Protein AF-0000000084552712 (afdb_homodimer)

Organism: NCBI:txid1418104

Foldseek 3Di:
DDKAKDWDDPVCLLVQLVQVLVVQQVVCVVVVHDPVPRDDSVNSSVVSVVLVVFFIKIFMDDVNHTFWIWRWGADPPLEIETEDTTGHPVCPPVCNLLVHLVNVVVVSVVVVRPYYDYDDQPVPVVVVVSVCVSPPVDDDDDDDDDDPPCVPDADDWDDDPNDIDGRD/DDKAKDWDDPVCLLVQLVQQLVVQVVVCVVVVHDPVPRDDSVNSSVVSVVLVVFFIKIFMDDVNHGFWIWRWGADPPLEIETEDTTGHPVCPPVCNVLVNLVNVVVVSVVSVRPYYDYDDQPVPVVVVVSVCVNPPVDDDDDDDDDDPPCVPDADDWDDDPNDIDGRD

InterPro domains:
  IPR000182 GNAT domain [PF00583] (36-136)
  IPR000182 GNAT domain [PS51186] (14-155)
  IPR016181 Acyl-CoA N-acyltransferase [SSF55729] (1-139)
  IPR052829 N-acetyltransferase domain-containing protein [PTHR43259] (33-154)

Structure (mmCIF, N/CA/C/O backbone):
data_AF-0000000084552712-model_v1
#
loop_
_entity.id
_entity.type
_entity.pd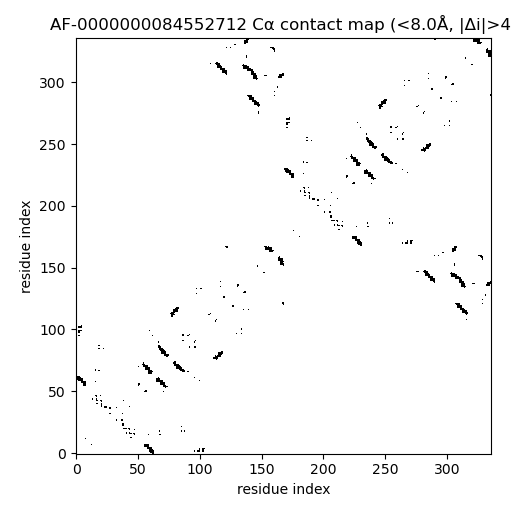bx_description
1 polymer 'Acetyltransferase domain protein'
#
loop_
_atom_site.group_PDB
_atom_site.id
_atom_site.type_symbol
_atom_site.label_atom_id
_atom_site.label_alt_id
_atom_site.label_comp_id
_atom_site.label_asym_id
_atom_site.label_entity_id
_atom_site.label_seq_id
_atom_site.pdbx_PDB_ins_code
_atom_site.Cartn_x
_atom_site.Cartn_y
_atom_site.Cartn_z
_atom_site.occupancy
_atom_site.B_iso_or_equiv
_atom_site.auth_seq_id
_atom_site.auth_comp_id
_atom_site.auth_asym_id
_atom_site.auth_atom_id
_atom_site.pdbx_PDB_model_num
ATOM 1 N N . MET A 1 1 ? 14.109 -31.422 -10.461 1 85.12 1 MET A N 1
ATOM 2 C CA . MET A 1 1 ? 13.086 -30.438 -10.797 1 85.12 1 MET A CA 1
ATOM 3 C C . MET A 1 1 ? 13.711 -29.094 -11.133 1 85.12 1 MET A C 1
ATOM 5 O O . MET A 1 1 ? 14.414 -28.5 -10.312 1 85.12 1 MET A O 1
ATOM 9 N N . ASN A 1 2 ? 13.586 -28.703 -12.523 1 93.19 2 ASN A N 1
ATOM 10 C CA . ASN A 1 2 ? 14.172 -27.453 -12.977 1 93.19 2 ASN A CA 1
ATOM 11 C C . ASN A 1 2 ? 13.125 -26.344 -13.055 1 93.19 2 ASN A C 1
ATOM 13 O O . ASN A 1 2 ? 12.125 -26.469 -13.773 1 93.19 2 ASN A O 1
ATOM 17 N N . ILE A 1 3 ? 13.281 -25.281 -12.242 1 96.81 3 ILE A N 1
ATOM 18 C CA . ILE A 1 3 ? 12.352 -24.156 -12.242 1 96.81 3 ILE A CA 1
ATOM 19 C C . ILE A 1 3 ? 13.039 -22.938 -12.852 1 96.81 3 ILE A C 1
ATOM 21 O O . ILE A 1 3 ? 14.133 -22.547 -12.422 1 96.81 3 ILE A O 1
ATOM 25 N N . THR A 1 4 ? 12.469 -22.359 -13.883 1 97.06 4 THR A N 1
ATOM 26 C CA . THR A 1 4 ? 12.977 -21.141 -14.508 1 97.06 4 THR A CA 1
ATOM 27 C C . THR A 1 4 ? 11.859 -20.125 -14.703 1 97.06 4 THR A C 1
ATOM 29 O O . THR A 1 4 ? 10.68 -20.469 -14.578 1 97.06 4 THR A O 1
ATOM 32 N N . ILE A 1 5 ? 12.234 -18.859 -14.922 1 97.69 5 ILE A N 1
ATOM 33 C CA . ILE A 1 5 ? 11.25 -17.828 -15.227 1 97.69 5 ILE A CA 1
ATOM 34 C C . ILE A 1 5 ? 11.672 -17.078 -16.484 1 97.69 5 ILE A C 1
ATOM 36 O O . ILE A 1 5 ? 12.867 -16.859 -16.719 1 97.69 5 ILE A O 1
ATOM 40 N N . LYS A 1 6 ? 10.719 -16.766 -17.312 1 97.25 6 LYS A N 1
ATOM 41 C CA . LYS A 1 6 ? 10.953 -15.977 -18.516 1 97.25 6 LYS A CA 1
ATOM 42 C C . LYS A 1 6 ? 9.852 -14.93 -18.719 1 97.25 6 LYS A C 1
ATOM 44 O O . LYS A 1 6 ? 8.688 -15.18 -18.406 1 97.25 6 LYS A O 1
ATOM 49 N N . GLN A 1 7 ? 10.289 -13.766 -19.25 1 97.94 7 GLN A N 1
ATOM 50 C CA . GLN A 1 7 ? 9.289 -12.75 -19.547 1 97.94 7 GLN A CA 1
ATOM 51 C C . GLN A 1 7 ? 8.258 -13.281 -20.547 1 97.94 7 GLN A C 1
ATOM 53 O O . GLN A 1 7 ? 8.594 -14.023 -21.469 1 97.94 7 GLN A O 1
ATOM 58 N N . LEU A 1 8 ? 7.027 -12.852 -20.297 1 98.12 8 LEU A N 1
ATOM 59 C CA . LEU A 1 8 ? 5.91 -13.297 -21.125 1 98.12 8 LEU A CA 1
ATOM 60 C C . LEU A 1 8 ? 6.215 -13.109 -22.609 1 98.12 8 LEU A C 1
ATOM 62 O O . LEU A 1 8 ? 6.66 -12.031 -23.016 1 98.12 8 LEU A O 1
ATOM 66 N N . GLN A 1 9 ? 6.02 -14.211 -23.359 1 95.19 9 GLN A N 1
ATOM 67 C CA . GLN A 1 9 ? 6.109 -14.188 -24.812 1 95.19 9 GLN A CA 1
ATOM 68 C C . GLN A 1 9 ? 4.727 -14.305 -25.453 1 95.19 9 GLN A C 1
ATOM 70 O O . GLN A 1 9 ? 3.789 -14.797 -24.812 1 95.19 9 GLN A O 1
ATOM 75 N N . LYS A 1 10 ? 4.668 -13.93 -26.703 1 95.44 10 LYS A N 1
ATOM 76 C CA . LYS A 1 10 ? 3.402 -13.875 -27.422 1 95.44 10 LYS A CA 1
ATOM 77 C C . LYS A 1 10 ? 2.725 -15.242 -27.438 1 95.44 10 LYS A C 1
ATOM 79 O O . LYS A 1 10 ? 1.502 -15.336 -27.328 1 95.44 10 LYS A O 1
ATOM 84 N N . GLU A 1 11 ? 3.514 -16.266 -27.531 1 96.31 11 GLU A N 1
ATOM 85 C CA . GLU A 1 11 ? 2.988 -17.625 -27.703 1 96.31 11 GLU A CA 1
ATOM 86 C C . GLU A 1 11 ? 2.266 -18.094 -26.438 1 96.31 11 GLU A C 1
ATOM 88 O O . GLU A 1 11 ? 1.431 -19 -26.5 1 96.31 11 GLU A O 1
ATOM 93 N N . LEU A 1 12 ? 2.582 -17.453 -25.344 1 97.62 12 LEU A N 1
ATOM 94 C CA . LEU A 1 12 ? 2.006 -17.891 -24.078 1 97.62 12 LEU A CA 1
ATOM 95 C C . LEU A 1 12 ? 0.917 -16.938 -23.609 1 97.62 12 LEU A C 1
ATOM 97 O O . LEU A 1 12 ? 0.359 -17.094 -22.516 1 97.62 12 LEU A O 1
ATOM 101 N N . PHE A 1 13 ? 0.574 -15.977 -24.422 1 98.12 13 PHE A N 1
ATOM 102 C CA . PHE A 1 13 ? -0.316 -14.891 -24.031 1 98.12 13 PHE A CA 1
ATOM 103 C C . PHE A 1 13 ? -1.666 -15.438 -23.578 1 98.12 13 PHE A C 1
ATOM 105 O O . PHE A 1 13 ? -2.127 -15.133 -22.484 1 98.12 13 PHE A O 1
ATOM 112 N N . ILE A 1 14 ? -2.244 -16.312 -24.359 1 97.81 14 ILE A N 1
ATOM 113 C CA . ILE A 1 14 ? -3.582 -16.828 -24.078 1 97.81 14 ILE A CA 1
ATOM 114 C C . ILE A 1 14 ? -3.539 -17.734 -22.859 1 97.81 14 ILE A C 1
ATOM 116 O O . ILE A 1 14 ? -4.41 -17.656 -21.984 1 97.81 14 ILE A O 1
ATOM 120 N N . ASP A 1 15 ? -2.527 -18.609 -22.781 1 97.56 15 ASP A N 1
ATOM 121 C CA . ASP A 1 15 ? -2.383 -19.5 -21.625 1 97.56 15 ASP A CA 1
ATOM 122 C C . ASP A 1 15 ? -2.23 -18.719 -20.328 1 97.56 15 ASP A C 1
ATOM 124 O O . ASP A 1 15 ? -2.795 -19.094 -19.297 1 97.56 15 ASP A O 1
ATOM 128 N N . THR A 1 16 ? -1.494 -17.656 -20.422 1 98.44 16 THR A N 1
ATOM 129 C CA . THR A 1 16 ? -1.296 -16.828 -19.234 1 98.44 16 THR A CA 1
ATOM 130 C C . THR A 1 16 ? -2.596 -16.125 -18.844 1 98.44 16 THR A C 1
ATOM 132 O O . THR A 1 16 ? -2.922 -16.016 -17.672 1 98.44 16 THR A O 1
ATOM 135 N N . ALA A 1 17 ? -3.348 -15.703 -19.859 1 98.5 17 ALA A N 1
ATOM 136 C CA . ALA A 1 17 ? -4.648 -15.094 -19.578 1 98.5 17 ALA A CA 1
ATOM 137 C C . ALA A 1 17 ? -5.574 -16.078 -18.859 1 98.5 17 ALA A C 1
ATOM 139 O O . ALA A 1 17 ? -6.305 -15.688 -17.953 1 98.5 17 ALA A O 1
ATOM 140 N N . LYS A 1 18 ? -5.488 -17.281 -19.266 1 98 18 LYS A N 1
ATOM 141 C CA . LYS A 1 18 ? -6.309 -18.297 -18.625 1 98 18 LYS A CA 1
ATOM 142 C C . LYS A 1 18 ? -5.906 -18.484 -17.156 1 98 18 LYS A C 1
ATOM 144 O O . LYS A 1 18 ? -6.762 -18.719 -16.297 1 98 18 LYS A O 1
ATOM 149 N N . MET A 1 19 ? -4.645 -18.422 -16.906 1 98.12 19 MET A N 1
ATOM 150 C CA . MET A 1 19 ? -4.168 -18.5 -15.523 1 98.12 19 MET A CA 1
ATOM 151 C C . MET A 1 19 ? -4.672 -17.312 -14.703 1 98.12 19 MET A C 1
ATOM 153 O O . MET A 1 19 ? -4.984 -17.469 -13.523 1 98.12 19 MET A O 1
ATOM 157 N N . ILE A 1 20 ? -4.746 -16.141 -15.312 1 98.12 20 ILE A N 1
ATOM 158 C CA . ILE A 1 20 ? -5.273 -14.961 -14.641 1 98.12 20 ILE A CA 1
ATOM 159 C C . ILE A 1 20 ? -6.746 -15.18 -14.289 1 98.12 20 ILE A C 1
ATOM 161 O O . ILE A 1 20 ? -7.188 -14.82 -13.195 1 98.12 20 ILE A O 1
ATOM 165 N N . THR A 1 21 ? -7.441 -15.812 -15.219 1 97.56 21 THR A N 1
ATOM 166 C CA . THR A 1 21 ? -8.836 -16.156 -14.945 1 97.56 21 THR A CA 1
ATOM 167 C C . THR A 1 21 ? -8.938 -17.031 -13.695 1 97.56 21 THR A C 1
ATOM 169 O O . THR A 1 21 ? -9.766 -16.766 -12.82 1 97.56 21 THR A O 1
ATOM 172 N N . GLU A 1 22 ? -8.102 -17.984 -13.602 1 96.19 22 GLU A N 1
ATOM 173 C CA . GLU A 1 22 ? -8.094 -18.875 -12.445 1 96.19 22 GLU A CA 1
ATOM 174 C C . GLU A 1 22 ? -7.758 -18.125 -11.164 1 96.19 22 GLU A C 1
ATOM 176 O O . GLU A 1 22 ? -8.383 -18.328 -10.125 1 96.19 22 GLU A O 1
ATOM 181 N N . LEU A 1 23 ? -6.844 -17.25 -11.266 1 95.25 23 LEU A N 1
ATOM 182 C CA . LEU A 1 23 ? -6.426 -16.438 -10.125 1 95.25 23 LEU A CA 1
ATOM 183 C C . LEU A 1 23 ? -7.57 -15.562 -9.633 1 95.25 23 LEU A C 1
ATOM 185 O O . LEU A 1 23 ? -7.898 -15.57 -8.445 1 95.25 23 LEU A O 1
ATOM 189 N N . MET A 1 24 ? -8.148 -14.867 -10.57 1 94.44 24 MET A N 1
ATOM 190 C CA . MET A 1 24 ? -9.227 -13.938 -10.234 1 94.44 24 MET A CA 1
ATOM 191 C C . MET A 1 24 ? -10.414 -14.672 -9.633 1 94.44 24 MET A C 1
ATOM 193 O O . MET A 1 24 ? -10.984 -14.234 -8.633 1 94.44 24 MET A O 1
ATOM 197 N N . ASN A 1 25 ? -10.703 -15.758 -10.172 1 92.88 25 ASN A N 1
ATOM 198 C CA . ASN A 1 25 ? -11.867 -16.5 -9.711 1 92.88 25 ASN A CA 1
ATOM 199 C C . ASN A 1 25 ? -11.586 -17.203 -8.375 1 92.88 25 ASN A C 1
ATOM 201 O O . ASN A 1 25 ? -12.5 -17.422 -7.582 1 92.88 25 ASN A O 1
ATOM 205 N N . TYR A 1 26 ? -10.336 -17.547 -8.188 1 88.75 26 TYR A N 1
ATOM 206 C CA . TYR A 1 26 ? -9.961 -18.047 -6.867 1 88.75 26 TYR A CA 1
ATOM 207 C C . TYR A 1 26 ? -10.25 -17 -5.797 1 88.75 26 TYR A C 1
ATOM 209 O O . TYR A 1 26 ? -10.844 -17.312 -4.762 1 88.75 26 TYR A O 1
ATOM 217 N N . HIS A 1 27 ? -9.898 -15.758 -6.031 1 86.56 27 HIS A N 1
ATOM 218 C CA . HIS A 1 27 ? -10.133 -14.656 -5.098 1 86.56 27 HIS A CA 1
ATOM 219 C C . HIS A 1 27 ? -11.625 -14.406 -4.91 1 86.56 27 HIS A C 1
ATOM 221 O O . HIS A 1 27 ? -12.086 -14.148 -3.795 1 86.56 27 HIS A O 1
ATOM 227 N N . ARG A 1 28 ? -12.352 -14.469 -5.977 1 87.19 28 ARG A N 1
ATOM 228 C CA . ARG A 1 28 ? -13.789 -14.266 -5.922 1 87.19 28 ARG A CA 1
ATOM 229 C C . ARG A 1 28 ? -14.469 -15.352 -5.09 1 87.19 28 ARG A C 1
ATOM 231 O O . ARG A 1 28 ? -15.398 -15.062 -4.332 1 87.19 28 ARG A O 1
ATOM 238 N N . LYS A 1 29 ? -13.984 -16.547 -5.312 1 84.56 29 LYS A N 1
ATOM 239 C CA . LYS A 1 29 ? -14.516 -17.672 -4.543 1 84.56 29 LYS A CA 1
ATOM 240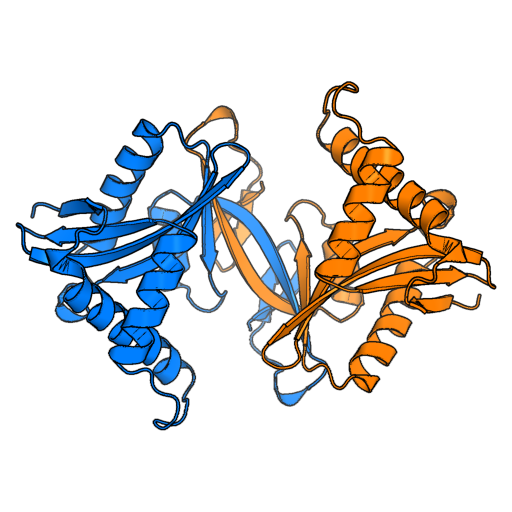 C C . LYS A 1 29 ? -14.258 -17.484 -3.053 1 84.56 29 LYS A C 1
ATOM 242 O O . LYS A 1 29 ? -15.148 -17.703 -2.229 1 84.56 29 LYS A O 1
ATOM 247 N N . LEU A 1 30 ? -13.109 -17.047 -2.699 1 80.69 30 LEU A N 1
ATOM 248 C CA . LEU A 1 30 ? -12.742 -16.812 -1.306 1 80.69 30 LEU A CA 1
ATOM 249 C C . LEU A 1 30 ? -13.648 -15.742 -0.681 1 80.69 30 LEU A C 1
ATOM 251 O O . LEU A 1 30 ? -13.93 -15.797 0.518 1 80.69 30 LEU A O 1
ATOM 255 N N . ASN A 1 31 ? -14.141 -14.805 -1.438 1 78.38 31 ASN A N 1
ATOM 256 C CA . ASN A 1 31 ? -14.977 -13.711 -0.946 1 78.38 31 ASN A CA 1
ATOM 257 C C . ASN A 1 31 ? -16.453 -14.023 -1.114 1 78.38 31 ASN A C 1
ATOM 259 O O . ASN A 1 31 ? -17.297 -13.141 -0.946 1 78.38 31 ASN A O 1
ATOM 263 N N . ASN A 1 32 ? -16.766 -15.242 -1.52 1 82.06 32 ASN A N 1
ATOM 264 C CA . ASN A 1 32 ? -18.125 -15.719 -1.746 1 82.06 32 ASN A CA 1
ATOM 265 C C . ASN A 1 32 ? -18.875 -14.828 -2.729 1 82.06 32 ASN A C 1
ATOM 267 O O . ASN A 1 32 ? -20.047 -14.531 -2.529 1 82.06 32 ASN A O 1
ATOM 271 N N . ALA A 1 33 ? -18.234 -14.383 -3.705 1 81.31 33 ALA A N 1
ATOM 272 C CA . ALA A 1 33 ? -18.875 -13.539 -4.715 1 81.31 33 ALA A CA 1
ATOM 273 C C . ALA A 1 33 ? -19.797 -14.359 -5.609 1 81.31 33 ALA A C 1
ATOM 275 O O . ALA A 1 33 ? -19.469 -15.5 -5.965 1 81.31 33 ALA A O 1
ATOM 276 N N . PRO A 1 34 ? -20.906 -13.727 -5.992 1 85.75 34 PRO A N 1
ATOM 277 C CA . PRO A 1 34 ? -21.797 -14.43 -6.934 1 85.75 34 PRO A CA 1
ATOM 278 C C . PRO A 1 34 ? -21.109 -14.734 -8.266 1 85.75 34 PRO A C 1
ATOM 280 O O . PRO A 1 34 ? -20.203 -14.008 -8.672 1 85.75 34 PRO A O 1
ATOM 283 N N . LYS A 1 35 ? -21.547 -15.836 -8.922 1 84.38 35 LYS A N 1
ATOM 284 C CA . LYS A 1 35 ? -20.906 -16.328 -10.148 1 84.38 35 LYS A CA 1
ATOM 285 C C . LYS A 1 35 ? -21 -15.297 -11.266 1 84.38 35 LYS A C 1
ATOM 287 O O . LYS A 1 35 ? -20.125 -15.258 -12.141 1 84.38 35 LYS A O 1
ATOM 292 N N . GLU A 1 36 ? -22.016 -14.508 -11.195 1 85.38 36 GLU A N 1
ATOM 293 C CA . GLU A 1 36 ? -22.203 -13.484 -12.219 1 85.38 36 GLU A CA 1
ATOM 294 C C . GLU A 1 36 ? -21.031 -12.5 -12.234 1 85.38 36 GLU A C 1
ATOM 296 O O . GLU A 1 36 ? -20.828 -11.805 -13.234 1 85.38 36 GLU A O 1
ATOM 301 N N . PHE A 1 37 ? -20.203 -12.547 -11.203 1 82.44 37 PHE A N 1
ATOM 302 C CA . PHE A 1 37 ? -19.094 -11.602 -11.109 1 82.44 37 PHE A CA 1
ATOM 303 C C . PHE A 1 37 ? -17.781 -12.297 -11.398 1 82.44 37 PHE A C 1
ATOM 305 O O . PHE A 1 37 ? -16.703 -11.68 -11.281 1 82.44 37 PHE A O 1
ATOM 312 N N . TRP A 1 38 ? -17.922 -13.516 -11.883 1 87.19 38 TRP A N 1
ATOM 313 C CA . TRP A 1 38 ? -16.688 -14.25 -12.156 1 87.19 38 TRP A CA 1
ATOM 314 C C . TRP A 1 38 ? -16.031 -13.766 -13.445 1 87.19 38 TRP A C 1
ATOM 316 O O . TRP A 1 38 ? -16.719 -13.328 -14.367 1 87.19 38 TRP A O 1
ATOM 326 N N . THR A 1 39 ? -14.797 -13.766 -13.414 1 91.12 39 THR A N 1
ATOM 327 C CA . THR A 1 39 ? -13.984 -13.305 -14.539 1 91.12 39 THR A CA 1
ATOM 328 C C . THR A 1 39 ? -13.898 -14.375 -15.625 1 91.12 39 THR A C 1
ATOM 330 O O . THR A 1 39 ? -13.75 -15.562 -15.32 1 91.12 39 THR A O 1
ATOM 333 N N . ASP A 1 40 ? -14.023 -13.922 -16.906 1 94.5 40 ASP A N 1
ATOM 334 C CA . ASP A 1 40 ? -13.82 -14.859 -18 1 94.5 40 ASP A CA 1
ATOM 335 C C . ASP A 1 40 ? -12.508 -14.578 -18.719 1 94.5 40 ASP A C 1
ATOM 337 O O . ASP A 1 40 ? -11.781 -13.648 -18.375 1 94.5 40 ASP A O 1
ATOM 341 N N . ASP A 1 41 ? -12.195 -15.453 -19.734 1 96.25 41 ASP A N 1
ATOM 342 C CA . ASP A 1 41 ? -10.898 -15.383 -20.406 1 96.25 41 ASP A CA 1
ATOM 343 C C . ASP A 1 41 ? -10.75 -14.07 -21.172 1 96.25 41 ASP A C 1
ATOM 345 O O . ASP A 1 41 ? -9.656 -13.523 -21.266 1 96.25 41 ASP A O 1
ATOM 349 N N . GLU A 1 42 ? -11.82 -13.578 -21.703 1 96.5 42 GLU A N 1
ATOM 350 C CA . GLU A 1 42 ? -11.766 -12.312 -22.438 1 96.5 42 GLU A CA 1
ATOM 351 C C . GLU A 1 42 ? -11.383 -11.156 -21.516 1 96.5 42 GLU A C 1
ATOM 353 O O . GLU A 1 42 ? -10.562 -10.312 -21.875 1 96.5 42 GLU A O 1
ATOM 358 N N . GLU A 1 43 ? -11.984 -11.148 -20.375 1 96.56 43 GLU A N 1
ATOM 359 C CA . GLU A 1 43 ? -11.641 -10.141 -19.375 1 96.56 43 GLU A CA 1
ATOM 360 C C . GLU A 1 43 ? -10.18 -10.281 -18.938 1 96.56 43 GLU A C 1
ATOM 362 O O . GLU A 1 43 ? -9.5 -9.273 -18.719 1 96.56 43 GLU A O 1
ATOM 367 N N . SER A 1 44 ? -9.781 -11.484 -18.859 1 97.94 44 SER A N 1
ATOM 368 C CA . SER A 1 44 ? -8.406 -11.742 -18.438 1 97.94 44 SER A CA 1
ATOM 369 C C . SER A 1 44 ? -7.406 -11.32 -19.5 1 97.94 44 SER A C 1
ATOM 371 O O . SER A 1 44 ? -6.297 -10.883 -19.188 1 97.94 44 SER A O 1
ATOM 373 N N . ILE A 1 45 ? -7.805 -11.422 -20.719 1 97.88 45 ILE A N 1
ATOM 374 C CA . ILE A 1 45 ? -6.969 -10.938 -21.812 1 97.88 45 ILE A CA 1
ATOM 375 C C . ILE A 1 45 ? -6.766 -9.43 -21.688 1 97.88 45 ILE A C 1
ATOM 377 O O . ILE A 1 45 ? -5.645 -8.93 -21.812 1 97.88 45 ILE A O 1
ATOM 381 N N . GLU A 1 46 ? -7.789 -8.758 -21.406 1 97.88 46 GLU A N 1
ATOM 382 C CA . GLU A 1 46 ? -7.695 -7.316 -21.203 1 97.88 46 GLU A CA 1
ATOM 383 C C . GLU A 1 46 ? -6.844 -6.98 -19.984 1 97.88 46 GLU A C 1
ATOM 385 O O . GLU A 1 46 ? -6.047 -6.043 -20.016 1 97.88 46 GLU A O 1
ATOM 390 N N . THR A 1 47 ? -7.074 -7.723 -18.969 1 97.44 47 THR A N 1
ATOM 391 C CA . THR A 1 47 ? -6.266 -7.547 -17.766 1 97.44 47 THR A CA 1
ATOM 392 C C . THR A 1 47 ? -4.785 -7.738 -18.078 1 97.44 47 THR A C 1
ATOM 394 O O . THR A 1 47 ? -3.949 -6.938 -17.656 1 97.44 47 THR A O 1
ATOM 397 N N . LEU A 1 48 ? -4.492 -8.742 -18.812 1 98.19 48 LEU A N 1
ATOM 398 C CA . LEU A 1 48 ? -3.109 -9.062 -19.156 1 98.19 48 LEU A CA 1
ATOM 399 C C . LEU A 1 48 ? -2.488 -7.938 -19.984 1 98.19 48 LEU A C 1
ATOM 401 O O . LEU A 1 48 ? -1.328 -7.578 -19.781 1 98.19 48 LEU A O 1
ATOM 405 N N . LYS A 1 49 ? -3.211 -7.348 -20.859 1 97.88 49 LYS A N 1
ATOM 406 C CA . LYS A 1 49 ? -2.744 -6.211 -21.641 1 97.88 49 LYS A CA 1
ATOM 407 C C . LYS A 1 49 ? -2.418 -5.02 -20.75 1 97.88 49 LYS A C 1
ATOM 409 O O . LYS A 1 49 ? -1.384 -4.371 -20.922 1 97.88 49 LYS A O 1
ATOM 414 N N . GLU A 1 50 ? -3.303 -4.797 -19.875 1 97.56 50 GLU A N 1
ATOM 415 C CA . GLU A 1 50 ? -3.08 -3.711 -18.922 1 97.56 50 GLU A CA 1
ATOM 416 C C . GLU A 1 50 ? -1.831 -3.961 -18.078 1 97.56 50 GLU A C 1
ATOM 418 O O . GLU A 1 50 ? -1.045 -3.041 -17.844 1 97.56 50 GLU A O 1
ATOM 423 N N . TRP A 1 51 ? -1.73 -5.16 -17.609 1 97.75 51 TRP A N 1
ATOM 424 C CA . TRP A 1 51 ? -0.567 -5.527 -16.812 1 97.75 51 TRP A CA 1
ATOM 425 C C . TRP A 1 51 ? 0.722 -5.34 -17.609 1 97.75 51 TRP A C 1
ATOM 427 O O . TRP A 1 51 ? 1.725 -4.867 -17.062 1 97.75 51 TRP A O 1
ATOM 437 N N . GLN A 1 52 ? 0.688 -5.645 -18.828 1 97 52 GLN A N 1
ATOM 438 C CA . GLN A 1 52 ? 1.858 -5.48 -19.688 1 97 52 GLN A CA 1
ATOM 439 C C . GLN A 1 52 ? 2.215 -4.004 -19.859 1 97 52 GLN A C 1
ATOM 441 O O . GLN A 1 52 ? 3.389 -3.654 -19.984 1 97 52 GLN A O 1
ATOM 446 N N . ALA A 1 53 ? 1.199 -3.223 -19.906 1 96.56 53 ALA A N 1
ATOM 447 C CA . ALA A 1 53 ? 1.394 -1.787 -20.094 1 96.56 53 ALA A CA 1
ATOM 448 C C . ALA A 1 53 ? 1.981 -1.142 -18.844 1 96.56 53 ALA A C 1
ATOM 450 O O . ALA A 1 53 ? 2.664 -0.118 -18.938 1 96.56 53 ALA A O 1
ATOM 451 N N . THR A 1 54 ? 1.759 -1.732 -17.703 1 96.56 54 THR A N 1
ATOM 452 C CA . THR A 1 54 ? 2.09 -1.054 -16.453 1 96.56 54 THR A CA 1
ATOM 453 C C . THR A 1 54 ? 3.189 -1.803 -15.703 1 96.56 54 THR A C 1
ATOM 455 O O . THR A 1 54 ? 3.738 -1.295 -14.719 1 96.56 54 THR A O 1
ATOM 458 N N . GLY A 1 55 ? 3.479 -2.975 -16.125 1 98 55 GLY A N 1
ATOM 459 C CA . GLY A 1 55 ? 4.48 -3.807 -15.477 1 98 55 GLY A CA 1
ATOM 460 C C . GLY A 1 55 ? 5.008 -4.91 -16.375 1 98 55 GLY A C 1
ATOM 461 O O . GLY A 1 55 ? 5.047 -4.758 -17.594 1 98 55 GLY A O 1
ATOM 462 N N . THR A 1 56 ? 5.551 -5.945 -15.75 1 98.25 56 THR A N 1
ATOM 463 C CA . THR A 1 56 ? 6.133 -7.062 -16.484 1 98.25 56 THR A CA 1
ATOM 464 C C . THR A 1 56 ? 5.625 -8.391 -15.93 1 98.25 56 THR A C 1
ATOM 466 O O . THR A 1 56 ? 5.551 -8.586 -14.719 1 98.25 56 THR A O 1
ATOM 469 N N . ILE A 1 57 ? 5.254 -9.289 -16.859 1 98.69 57 ILE A N 1
ATOM 470 C CA . ILE A 1 57 ? 4.824 -10.633 -16.5 1 98.69 57 ILE A CA 1
ATOM 471 C C . ILE A 1 57 ? 5.949 -11.625 -16.766 1 98.69 57 ILE A C 1
ATOM 473 O O . ILE A 1 57 ? 6.535 -11.633 -17.859 1 98.69 57 ILE A O 1
ATOM 477 N N . TYR A 1 58 ? 6.285 -12.391 -15.766 1 98.62 58 TYR A N 1
ATOM 478 C CA . TYR A 1 58 ? 7.227 -13.492 -15.922 1 98.62 58 TYR A CA 1
ATOM 479 C C . TYR A 1 58 ? 6.531 -14.836 -15.734 1 98.62 58 TYR A C 1
ATOM 481 O O . TYR A 1 58 ? 5.988 -15.117 -14.664 1 98.62 58 TYR A O 1
ATOM 489 N N . ASN A 1 59 ? 6.578 -15.648 -16.766 1 98.69 59 ASN A N 1
ATOM 490 C CA . ASN A 1 59 ? 6.027 -16.984 -16.625 1 98.69 59 ASN A CA 1
ATOM 491 C C . ASN A 1 59 ? 6.988 -17.922 -15.891 1 98.69 59 ASN A C 1
ATOM 493 O O . ASN A 1 59 ? 8.211 -17.797 -16.031 1 98.69 59 ASN A O 1
ATOM 497 N N . VAL A 1 60 ? 6.441 -18.781 -15.109 1 98.44 60 VAL A N 1
ATOM 498 C CA . VAL A 1 60 ? 7.195 -19.797 -14.367 1 98.44 60 VAL A CA 1
ATOM 499 C C . VAL A 1 60 ? 7.133 -21.125 -15.109 1 98.44 60 VAL A C 1
ATOM 501 O O . VAL A 1 60 ? 6.051 -21.609 -15.461 1 98.44 60 VAL A O 1
ATOM 504 N N . PHE A 1 61 ? 8.336 -21.734 -15.266 1 97.88 61 PHE A N 1
ATOM 505 C CA . PHE A 1 61 ? 8.43 -23 -15.977 1 97.88 61 PHE A CA 1
ATOM 506 C C . PHE A 1 61 ? 8.961 -24.094 -15.062 1 97.88 61 PHE A C 1
ATOM 508 O O . PHE A 1 61 ? 9.953 -23.891 -14.352 1 97.88 61 PHE A O 1
ATOM 515 N N . LYS A 1 62 ? 8.188 -25.172 -15.039 1 97.25 62 LYS A N 1
ATOM 516 C CA . LYS A 1 62 ? 8.703 -26.438 -14.5 1 97.25 62 LYS A CA 1
ATOM 517 C C . LYS A 1 62 ? 9.031 -27.422 -15.617 1 97.25 62 LYS A C 1
ATOM 519 O O . LYS A 1 62 ? 8.133 -27.922 -16.297 1 97.25 62 LYS A O 1
ATOM 524 N N . ASP A 1 63 ? 10.273 -27.812 -15.75 1 94.88 63 ASP A N 1
ATOM 525 C CA . ASP A 1 63 ? 10.703 -28.734 -16.797 1 94.88 63 ASP A CA 1
ATOM 526 C C . ASP A 1 63 ? 10.109 -28.344 -18.141 1 94.88 63 ASP A C 1
ATOM 528 O O . ASP A 1 63 ? 9.523 -29.188 -18.828 1 94.88 63 ASP A O 1
ATOM 532 N N . GLU A 1 64 ? 10.07 -27.094 -18.516 1 91.56 64 GLU A N 1
ATOM 533 C CA . GLU A 1 64 ? 9.695 -26.5 -19.797 1 91.56 64 GLU A CA 1
ATOM 534 C C . GLU A 1 64 ? 8.18 -26.312 -19.891 1 91.56 64 GLU A C 1
ATOM 536 O O . GLU A 1 64 ? 7.68 -25.812 -20.891 1 91.56 64 GLU A O 1
ATOM 541 N N . GLU A 1 65 ? 7.527 -26.766 -18.859 1 95.56 65 GLU A N 1
ATOM 542 C CA . GLU A 1 65 ? 6.086 -26.562 -18.797 1 95.56 65 GLU A CA 1
ATOM 543 C C . GLU A 1 65 ? 5.742 -25.281 -18.031 1 95.56 65 GLU A C 1
ATOM 545 O O . GLU A 1 65 ? 6.285 -25.031 -16.953 1 95.56 65 GLU A O 1
ATOM 550 N N . THR A 1 66 ? 4.855 -24.453 -18.656 1 97.5 66 THR A N 1
ATOM 551 C CA . THR A 1 66 ? 4.418 -23.25 -17.969 1 97.5 66 THR A CA 1
ATOM 552 C C . THR A 1 66 ? 3.445 -23.594 -16.844 1 97.5 66 THR A C 1
ATOM 554 O O . THR A 1 66 ? 2.404 -24.203 -17.078 1 97.5 66 THR A O 1
ATOM 557 N N . VAL A 1 67 ? 3.756 -23.172 -15.594 1 97.81 67 VAL A N 1
ATOM 558 C CA . VAL A 1 67 ? 2.947 -23.625 -14.477 1 97.81 67 VAL A CA 1
ATOM 559 C C . VAL A 1 67 ? 2.471 -22.438 -13.656 1 97.81 67 VAL A C 1
ATOM 561 O O . VAL A 1 67 ? 1.734 -22.594 -12.68 1 97.81 67 VAL A O 1
ATOM 564 N N . GLY A 1 68 ? 2.857 -21.219 -14.016 1 98.38 68 GLY A N 1
ATOM 565 C CA . GLY A 1 68 ? 2.475 -20.047 -13.242 1 98.38 68 GLY A CA 1
ATOM 566 C C . GLY A 1 68 ? 3.039 -18.766 -13.805 1 98.38 68 GLY A C 1
ATOM 567 O O . GLY A 1 68 ? 3.516 -18.734 -14.938 1 98.38 68 GLY A O 1
ATOM 568 N N . PHE A 1 69 ? 2.908 -17.672 -13 1 98.69 69 PHE A N 1
ATOM 569 C CA . PHE A 1 69 ? 3.457 -16.391 -13.43 1 98.69 69 PHE A CA 1
ATOM 570 C C . PHE A 1 69 ? 3.689 -15.477 -12.242 1 98.69 69 PHE A C 1
ATOM 572 O O . PHE A 1 69 ? 3.164 -15.719 -11.156 1 98.69 69 PHE A O 1
ATOM 579 N N . PHE A 1 70 ? 4.57 -14.523 -12.453 1 98.56 70 PHE A N 1
ATOM 580 C CA . PHE A 1 70 ? 4.703 -13.328 -11.625 1 98.56 70 PHE A CA 1
ATOM 581 C C . PHE A 1 70 ? 4.207 -12.102 -12.375 1 98.56 70 PHE A C 1
ATOM 583 O O . PHE A 1 70 ? 4.43 -11.961 -13.578 1 98.56 70 PHE A O 1
ATOM 590 N N . TYR A 1 71 ? 3.514 -11.258 -11.734 1 98.75 71 TYR A N 1
ATOM 591 C CA . TYR A 1 71 ? 3.305 -9.898 -12.211 1 98.75 71 TYR A CA 1
ATOM 592 C C . TYR A 1 71 ? 4.07 -8.898 -11.352 1 98.75 71 TYR A C 1
ATOM 594 O O . TYR A 1 71 ? 3.842 -8.805 -10.141 1 98.75 71 TYR A O 1
ATOM 602 N N . ILE A 1 72 ? 5.004 -8.148 -11.977 1 98.62 72 ILE A N 1
ATOM 603 C CA . ILE A 1 72 ? 5.922 -7.262 -11.273 1 98.62 72 ILE A CA 1
ATOM 604 C C . ILE A 1 72 ? 5.809 -5.848 -11.836 1 98.62 72 ILE A C 1
ATOM 606 O O . ILE A 1 72 ? 5.75 -5.664 -13.055 1 98.62 72 ILE A O 1
ATOM 610 N N . ARG A 1 73 ? 5.742 -4.941 -10.961 1 98.19 73 ARG A N 1
ATOM 611 C CA . ARG A 1 73 ? 5.863 -3.539 -11.352 1 98.19 73 ARG A CA 1
ATOM 612 C C . ARG A 1 73 ? 7.191 -2.953 -10.883 1 98.19 73 ARG A C 1
ATOM 614 O O . ARG A 1 73 ? 7.645 -3.236 -9.773 1 98.19 73 ARG A O 1
ATOM 621 N N . PHE A 1 74 ? 7.715 -2.133 -11.742 1 96.38 74 PHE A N 1
ATOM 622 C CA . PHE A 1 74 ? 8.969 -1.471 -11.406 1 96.38 74 PHE A CA 1
ATOM 623 C C . PHE A 1 74 ? 8.75 0.016 -11.156 1 96.38 74 PHE A C 1
ATOM 625 O O . PHE A 1 74 ? 7.91 0.643 -11.812 1 96.38 74 PHE A O 1
ATOM 632 N N . GLY A 1 75 ? 9.359 0.48 -10.141 1 90.12 75 GLY A N 1
ATOM 633 C CA . GLY A 1 75 ? 9.195 1.887 -9.82 1 90.12 75 GLY A CA 1
ATOM 634 C C . GLY A 1 75 ? 10.516 2.615 -9.625 1 90.12 75 GLY A C 1
ATOM 635 O O . GLY A 1 75 ? 11.562 2.133 -10.062 1 90.12 75 GLY A O 1
ATOM 636 N N . GLY A 1 76 ? 10.305 3.875 -9.117 1 81.88 76 GLY A N 1
ATOM 637 C CA . GLY A 1 76 ? 11.477 4.699 -8.875 1 81.88 76 GLY A CA 1
ATOM 638 C C . GLY A 1 76 ? 12.445 4.086 -7.883 1 81.88 76 GLY A C 1
ATOM 639 O O . GLY A 1 76 ? 12.109 3.115 -7.199 1 81.88 76 GLY A O 1
ATOM 640 N N . GLN A 1 77 ? 13.812 4.5 -7.867 1 82.38 77 GLN A N 1
ATOM 641 C CA . GLN A 1 77 ? 14.875 4.086 -6.953 1 82.38 77 GLN A CA 1
ATOM 642 C C . GLN A 1 77 ? 15.195 2.605 -7.121 1 82.38 77 GLN A C 1
ATOM 644 O O . GLN A 1 77 ? 15.5 1.918 -6.141 1 82.38 77 GLN A O 1
ATOM 649 N N . ASN A 1 78 ? 14.922 2.062 -8.383 1 93.06 78 ASN A N 1
ATOM 650 C CA . ASN A 1 78 ? 15.211 0.667 -8.703 1 93.06 78 ASN A CA 1
ATOM 651 C C . ASN A 1 78 ? 14.5 -0.284 -7.742 1 93.06 78 ASN A C 1
ATOM 653 O O . ASN A 1 78 ? 15.109 -1.212 -7.215 1 93.06 78 ASN A O 1
ATOM 657 N N . ALA A 1 79 ? 13.336 0.025 -7.504 1 96.81 79 ALA A N 1
ATOM 658 C CA . ALA A 1 79 ? 12.5 -0.827 -6.664 1 96.81 79 ALA A CA 1
ATOM 659 C C . ALA A 1 79 ? 11.531 -1.647 -7.512 1 96.81 79 ALA A C 1
ATOM 661 O O . ALA A 1 79 ? 11.219 -1.274 -8.641 1 96.81 79 ALA A O 1
ATOM 662 N N . ALA A 1 80 ? 11.141 -2.754 -6.973 1 98.19 80 ALA A N 1
ATOM 663 C CA . ALA A 1 80 ? 10.172 -3.621 -7.633 1 98.19 80 ALA A CA 1
ATOM 664 C C . ALA A 1 80 ? 9.039 -4.004 -6.676 1 98.19 80 ALA A C 1
ATOM 666 O O . ALA A 1 80 ? 9.266 -4.16 -5.473 1 98.19 80 ALA A O 1
ATOM 667 N N . TRP A 1 81 ? 7.875 -4.121 -7.203 1 98.44 81 TRP A N 1
ATOM 668 C CA . TRP A 1 81 ? 6.711 -4.57 -6.449 1 98.44 81 TRP A CA 1
ATOM 669 C C . TRP A 1 81 ? 6.164 -5.879 -7.016 1 98.44 81 TRP A C 1
ATOM 671 O O . TRP A 1 81 ? 5.77 -5.938 -8.18 1 98.44 81 TRP A O 1
ATOM 681 N N . LEU A 1 82 ? 6.215 -6.883 -6.203 1 98.5 82 LEU A N 1
ATOM 682 C CA . LEU A 1 82 ? 5.551 -8.133 -6.551 1 98.5 82 LEU A CA 1
ATOM 683 C C . LEU A 1 82 ? 4.047 -8.031 -6.328 1 98.5 82 LEU A C 1
ATOM 685 O O . LEU A 1 82 ? 3.578 -8.078 -5.191 1 98.5 82 LEU A O 1
ATOM 689 N N . GLU A 1 83 ? 3.32 -7.988 -7.418 1 97.56 83 GLU A N 1
ATOM 690 C CA . GLU A 1 83 ? 1.88 -7.758 -7.336 1 97.56 83 GLU A CA 1
ATOM 691 C C . GLU A 1 83 ? 1.116 -9.078 -7.23 1 97.56 83 GLU A C 1
ATOM 693 O O . GLU A 1 83 ? 0.155 -9.18 -6.469 1 97.56 83 GLU A O 1
ATOM 698 N N . ASP A 1 84 ? 1.525 -10 -8.023 1 96.44 84 ASP A N 1
ATOM 699 C CA . ASP A 1 84 ? 0.843 -11.289 -8.008 1 96.44 84 ASP A CA 1
ATOM 700 C C . ASP A 1 84 ? 1.824 -12.438 -8.25 1 96.44 84 ASP A C 1
ATOM 702 O O . ASP A 1 84 ? 2.781 -12.289 -9.008 1 96.44 84 ASP A O 1
ATOM 706 N N . LEU A 1 85 ? 1.613 -13.453 -7.551 1 96.44 85 LEU A N 1
ATOM 707 C CA . LEU A 1 85 ? 2.213 -14.766 -7.785 1 96.44 85 LEU A CA 1
ATOM 708 C C . LEU A 1 85 ? 1.14 -15.836 -7.934 1 96.44 85 LEU A C 1
ATOM 710 O O . LEU A 1 85 ? 0.251 -15.953 -7.09 1 96.44 85 LEU A O 1
ATOM 714 N N . TYR A 1 86 ? 1.228 -16.438 -9.078 1 97.12 86 TYR A N 1
ATOM 715 C CA . TYR A 1 86 ? 0.265 -17.516 -9.32 1 97.12 86 TYR A CA 1
ATOM 716 C C . TYR A 1 86 ? 0.971 -18.797 -9.719 1 97.12 86 TYR A C 1
ATOM 718 O O . TYR A 1 86 ? 1.861 -18.781 -10.578 1 97.12 86 TYR A O 1
ATOM 726 N N . ILE A 1 87 ? 0.668 -19.875 -9.055 1 96.44 87 ILE A N 1
ATOM 727 C CA . ILE A 1 87 ? 1.032 -21.234 -9.43 1 96.44 87 ILE A CA 1
ATOM 728 C C . ILE A 1 87 ? -0.228 -22.078 -9.578 1 96.44 87 ILE A C 1
ATOM 730 O O . ILE A 1 87 ? -1.104 -22.062 -8.711 1 96.44 87 ILE A O 1
ATOM 734 N N . SER A 1 88 ? -0.298 -22.797 -10.672 1 96.56 88 SER A N 1
ATOM 735 C CA . SER A 1 88 ? -1.453 -23.656 -10.898 1 96.56 88 SER A CA 1
ATOM 736 C C . SER A 1 88 ? -1.675 -24.609 -9.727 1 96.56 88 SER A C 1
ATOM 738 O O . SER A 1 88 ? -0.715 -25.125 -9.148 1 96.56 88 SER A O 1
ATOM 740 N N . GLU A 1 89 ? -2.922 -24.859 -9.477 1 93.81 89 GLU A N 1
ATOM 741 C CA . GLU A 1 89 ? -3.316 -25.625 -8.305 1 93.81 89 GLU A CA 1
ATOM 742 C C . GLU A 1 89 ? -2.641 -27 -8.289 1 93.81 89 GLU A C 1
ATOM 744 O O . GLU A 1 89 ? -2.148 -27.438 -7.246 1 93.81 89 GLU A O 1
ATOM 749 N N . GLU A 1 90 ? -2.574 -27.641 -9.398 1 94 90 GLU A N 1
ATOM 750 C CA . GLU A 1 90 ? -2.045 -29 -9.492 1 94 90 GLU A CA 1
ATOM 751 C C . GLU A 1 90 ? -0.548 -29.031 -9.195 1 94 90 GLU A C 1
ATOM 753 O O . GLU A 1 90 ? 0.021 -30.094 -8.961 1 94 90 GLU A O 1
ATOM 758 N N . PHE A 1 91 ? 0.106 -27.875 -9.172 1 94.81 91 PHE A N 1
ATOM 759 C CA . PHE A 1 91 ? 1.551 -27.828 -8.984 1 94.81 91 PHE A CA 1
ATOM 760 C C . PHE A 1 91 ? 1.898 -27.219 -7.633 1 94.81 91 PHE A C 1
ATOM 762 O O . PHE A 1 91 ? 3.072 -26.984 -7.332 1 94.81 91 PHE A O 1
ATOM 769 N N . ARG A 1 92 ? 0.926 -26.906 -6.777 1 91.75 92 ARG A N 1
ATOM 770 C CA . ARG A 1 92 ? 1.158 -26.281 -5.473 1 91.75 92 ARG A CA 1
ATOM 771 C C . ARG A 1 92 ? 1.606 -27.328 -4.449 1 91.75 92 ARG A C 1
ATOM 773 O O . ARG A 1 92 ? 1.431 -28.531 -4.664 1 91.75 92 ARG A O 1
ATOM 780 N N . GLY A 1 93 ? 2.322 -26.844 -3.479 1 90.19 93 GLY A N 1
ATOM 781 C CA . GLY A 1 93 ? 2.773 -27.734 -2.424 1 90.19 93 GLY A CA 1
ATOM 782 C C . GLY A 1 93 ? 4.004 -28.531 -2.807 1 90.19 93 GLY A C 1
ATOM 783 O O . GLY A 1 93 ? 4.367 -29.5 -2.119 1 90.19 93 GLY A O 1
ATOM 784 N N . GLN A 1 94 ? 4.641 -28.156 -3.877 1 92.12 94 GLN A N 1
ATOM 785 C CA . GLN A 1 94 ? 5.789 -28.906 -4.387 1 92.12 94 GLN A CA 1
ATOM 786 C C . GLN A 1 94 ? 7.066 -28.078 -4.301 1 92.12 94 GLN A C 1
ATOM 788 O O . GLN A 1 94 ? 8.102 -28.453 -4.848 1 92.12 94 GLN A O 1
ATOM 793 N N . GLY A 1 95 ? 6.984 -26.938 -3.682 1 92.75 95 GLY A N 1
ATOM 794 C CA . GLY A 1 95 ? 8.156 -26.094 -3.523 1 92.75 95 GLY A CA 1
ATOM 795 C C . GLY A 1 95 ? 8.43 -25.203 -4.73 1 92.75 95 GLY A C 1
ATOM 796 O O . GLY A 1 95 ? 9.445 -24.516 -4.781 1 92.75 95 GLY A O 1
ATOM 797 N N . ILE A 1 96 ? 7.543 -25.219 -5.637 1 94.25 96 ILE A N 1
ATOM 798 C CA . ILE A 1 96 ? 7.734 -24.484 -6.887 1 94.25 96 ILE A CA 1
ATOM 799 C C . ILE A 1 96 ? 7.738 -22.984 -6.617 1 94.25 96 ILE A C 1
ATOM 801 O O . ILE A 1 96 ? 8.539 -22.25 -7.191 1 94.25 96 ILE A O 1
ATOM 805 N N . GLY A 1 97 ? 6.871 -22.578 -5.727 1 94.31 97 GLY A N 1
ATOM 806 C CA . GLY A 1 97 ? 6.824 -21.156 -5.387 1 94.31 97 GLY A CA 1
ATOM 807 C C . GLY A 1 97 ? 8.148 -20.625 -4.875 1 94.31 97 GLY A C 1
ATOM 808 O O . GLY A 1 97 ? 8.617 -19.578 -5.336 1 94.31 97 GLY A O 1
ATOM 809 N N . LYS A 1 98 ? 8.758 -21.344 -4.031 1 95.56 98 LYS A N 1
ATOM 810 C CA . LYS A 1 98 ? 10.031 -20.938 -3.445 1 95.56 98 LYS A CA 1
ATOM 811 C C . LYS A 1 98 ? 11.141 -20.922 -4.496 1 95.56 98 LYS A C 1
ATOM 813 O O . LYS A 1 98 ? 11.953 -20 -4.539 1 95.56 98 LYS A O 1
ATOM 818 N N . LYS A 1 99 ? 11.148 -21.938 -5.273 1 96.56 99 LYS A N 1
ATOM 819 C CA . LYS A 1 99 ? 12.164 -22.016 -6.316 1 96.56 99 LYS A CA 1
ATOM 820 C C . LYS A 1 99 ? 11.977 -20.922 -7.359 1 96.56 99 LYS A C 1
ATOM 822 O O . LYS A 1 99 ? 12.953 -20.375 -7.867 1 96.56 99 LYS A O 1
ATOM 827 N N . ALA A 1 100 ? 10.727 -20.656 -7.668 1 97.44 100 ALA A N 1
ATOM 828 C CA . ALA A 1 100 ? 10.43 -19.562 -8.586 1 97.44 100 ALA A CA 1
ATOM 829 C C . ALA A 1 100 ? 10.898 -18.234 -8.016 1 97.44 100 ALA A C 1
ATOM 831 O O . ALA A 1 100 ? 11.445 -17.391 -8.742 1 97.44 100 ALA A O 1
ATOM 832 N N . MET A 1 101 ? 10.719 -18.062 -6.746 1 97.81 101 MET A N 1
ATOM 833 C CA . MET A 1 101 ? 11.148 -16.844 -6.07 1 97.81 101 MET A CA 1
ATOM 834 C C . MET A 1 101 ? 12.664 -16.688 -6.141 1 97.81 101 MET A C 1
ATOM 836 O O . MET A 1 101 ? 13.172 -15.578 -6.344 1 97.81 101 MET A O 1
ATOM 840 N N . THR A 1 102 ? 13.328 -17.766 -6.004 1 97.44 102 THR A N 1
ATOM 841 C CA . THR A 1 102 ? 14.781 -17.734 -6.113 1 97.44 102 THR A CA 1
ATOM 842 C C . THR A 1 102 ? 15.211 -17.281 -7.508 1 97.44 102 THR A C 1
ATOM 844 O O . THR A 1 102 ? 16.109 -16.453 -7.645 1 97.44 102 THR A O 1
ATOM 847 N N . ALA A 1 103 ? 14.562 -17.859 -8.453 1 97.56 103 ALA A N 1
ATOM 848 C CA . ALA A 1 103 ? 14.852 -17.438 -9.828 1 97.56 103 ALA A CA 1
ATOM 849 C C . ALA A 1 103 ? 14.562 -15.953 -10.023 1 97.56 103 ALA A C 1
ATOM 851 O O . ALA A 1 103 ? 15.32 -15.25 -10.703 1 97.56 103 ALA A O 1
ATOM 852 N N . LEU A 1 104 ? 13.5 -15.492 -9.445 1 97.94 104 LEU A N 1
ATOM 853 C CA . LEU A 1 104 ? 13.141 -14.078 -9.516 1 97.94 104 LEU A CA 1
ATOM 854 C C . LEU A 1 104 ? 14.203 -13.219 -8.844 1 97.94 104 LEU A C 1
ATOM 856 O O . LEU A 1 104 ? 14.586 -12.164 -9.367 1 97.94 104 LEU A O 1
ATOM 860 N N . ASP A 1 105 ? 14.688 -13.656 -7.715 1 98.06 105 ASP A N 1
ATOM 861 C CA . ASP A 1 105 ? 15.734 -12.945 -6.996 1 98.06 105 ASP A CA 1
ATOM 862 C C . ASP A 1 105 ? 16.969 -12.75 -7.879 1 98.06 105 ASP A C 1
ATOM 864 O O . ASP A 1 105 ? 17.531 -11.656 -7.922 1 98.06 105 ASP A O 1
ATOM 868 N N . ASN A 1 106 ? 17.344 -13.805 -8.523 1 97.81 106 ASN A N 1
ATOM 869 C CA . ASN A 1 106 ? 18.484 -13.719 -9.414 1 97.81 106 ASN A CA 1
ATOM 870 C C . ASN A 1 106 ? 18.266 -12.672 -10.508 1 97.81 106 ASN A C 1
ATOM 872 O O . ASN A 1 106 ? 19.172 -11.891 -10.805 1 97.81 106 ASN A O 1
ATOM 876 N N . LEU A 1 107 ? 17.109 -12.68 -11.031 1 97.19 107 LEU A N 1
ATOM 877 C CA . LEU A 1 107 ? 16.766 -11.711 -12.062 1 97.19 107 LEU A CA 1
ATOM 878 C C . LEU A 1 107 ? 16.812 -10.289 -11.516 1 97.19 107 LEU A C 1
ATOM 880 O O . LEU A 1 107 ? 17.297 -9.375 -12.188 1 97.19 107 LEU A O 1
ATOM 884 N N . MET A 1 108 ? 16.266 -10.055 -10.336 1 97.44 108 MET A N 1
ATOM 885 C CA . MET A 1 108 ? 16.25 -8.734 -9.711 1 97.44 108 MET A CA 1
ATOM 886 C C . MET A 1 108 ? 17.672 -8.242 -9.461 1 97.44 108 MET A C 1
ATOM 888 O O . MET A 1 108 ? 17.953 -7.059 -9.664 1 97.44 108 MET A O 1
ATOM 892 N N . GLU A 1 109 ? 18.484 -9.117 -9.023 1 97.06 109 GLU A N 1
ATOM 893 C CA . GLU A 1 109 ? 19.891 -8.766 -8.797 1 97.06 109 GLU A CA 1
ATOM 894 C C . GLU A 1 109 ? 20.578 -8.367 -10.102 1 97.06 109 GLU A C 1
ATOM 896 O O . GLU A 1 109 ? 21.312 -7.387 -10.148 1 97.06 109 GLU A O 1
ATOM 901 N N . GLU A 1 110 ? 20.328 -9.117 -11.125 1 96.56 110 GLU A N 1
ATOM 902 C CA . GLU A 1 110 ? 20.875 -8.82 -12.438 1 96.56 110 GLU A CA 1
ATOM 903 C C . GLU A 1 110 ? 20.422 -7.445 -12.93 1 96.56 110 GLU A C 1
ATOM 905 O O . GLU A 1 110 ? 21.203 -6.719 -13.555 1 96.56 110 GLU A O 1
ATOM 910 N N . LYS A 1 111 ? 19.203 -7.07 -12.586 1 95.88 111 LYS A N 1
ATOM 911 C CA . LYS A 1 111 ? 18.625 -5.797 -13 1 95.88 111 LYS A CA 1
ATOM 912 C C . LYS A 1 111 ? 19.031 -4.672 -12.055 1 95.88 111 LYS A C 1
ATOM 914 O O . LYS A 1 111 ? 18.609 -3.527 -12.219 1 95.88 111 LYS A O 1
ATOM 919 N N . LYS A 1 112 ? 19.766 -5.051 -11.031 1 96.56 112 LYS A N 1
ATOM 920 C CA . LYS A 1 112 ? 20.266 -4.094 -10.055 1 96.56 112 LYS A CA 1
ATOM 921 C C . LYS A 1 112 ? 19.125 -3.461 -9.266 1 96.56 112 LYS A C 1
ATOM 923 O O . LYS A 1 112 ? 19.156 -2.266 -8.961 1 96.56 112 LYS A O 1
ATOM 928 N N . ILE A 1 113 ? 18.125 -4.242 -9.094 1 97.5 113 ILE A N 1
ATOM 929 C CA . ILE A 1 113 ? 17.047 -3.818 -8.211 1 97.5 113 ILE A CA 1
ATOM 930 C C . ILE A 1 113 ? 17.562 -3.723 -6.777 1 97.5 113 ILE A C 1
ATOM 932 O O . ILE A 1 113 ? 18.312 -4.594 -6.32 1 97.5 113 ILE A O 1
ATOM 936 N N . THR A 1 114 ? 17.094 -2.633 -6.027 1 97.19 114 THR A N 1
ATOM 937 C CA . THR A 1 114 ? 17.578 -2.402 -4.668 1 97.19 114 THR A CA 1
ATOM 938 C C . THR A 1 114 ? 16.719 -3.152 -3.658 1 97.19 114 THR A C 1
ATOM 940 O O . THR A 1 114 ? 17.234 -3.682 -2.67 1 97.19 114 THR A O 1
ATOM 943 N N . ALA A 1 115 ? 15.422 -3.154 -3.945 1 97.81 115 ALA A N 1
ATOM 944 C CA . ALA A 1 115 ? 14.484 -3.789 -3.023 1 97.81 115 ALA A CA 1
ATOM 945 C C . ALA A 1 115 ? 13.211 -4.215 -3.746 1 97.81 115 ALA A C 1
ATOM 947 O O . ALA A 1 115 ? 12.859 -3.645 -4.781 1 97.81 115 ALA A O 1
ATOM 948 N N . MET A 1 116 ? 12.633 -5.23 -3.193 1 98.44 116 MET A N 1
ATOM 949 C CA . MET A 1 116 ? 11.336 -5.695 -3.662 1 98.44 116 MET A CA 1
ATOM 950 C C . MET A 1 116 ? 10.305 -5.676 -2.533 1 98.44 116 MET A C 1
ATOM 952 O O . MET A 1 116 ? 10.633 -5.992 -1.388 1 98.44 116 MET A O 1
ATOM 956 N N . PHE A 1 117 ? 9.094 -5.309 -2.914 1 98.5 117 PHE A N 1
ATOM 957 C CA . PHE A 1 117 ? 8.016 -5.191 -1.946 1 98.5 117 PHE A CA 1
ATOM 958 C C . PHE A 1 117 ? 6.867 -6.129 -2.299 1 98.5 117 PHE A C 1
ATOM 960 O O . PHE A 1 117 ? 6.637 -6.426 -3.475 1 98.5 117 PHE A O 1
ATOM 967 N N . VAL A 1 118 ? 6.16 -6.598 -1.3 1 98.31 118 VAL A N 1
ATOM 968 C CA . VAL A 1 118 ? 4.926 -7.352 -1.492 1 98.31 118 VAL A CA 1
ATOM 969 C C . VAL A 1 118 ? 3.906 -6.953 -0.424 1 98.31 118 VAL A C 1
ATOM 971 O O . VAL A 1 118 ? 4.27 -6.723 0.732 1 98.31 118 VAL A O 1
ATOM 974 N N . SER A 1 119 ? 2.691 -6.863 -0.813 1 97.94 119 SER A N 1
ATOM 975 C CA . SER A 1 119 ? 1.591 -6.586 0.104 1 97.94 119 SER A CA 1
ATOM 976 C C . SER A 1 119 ? 0.769 -7.844 0.372 1 97.94 119 SER A C 1
ATOM 978 O O . SER A 1 119 ? 0.452 -8.594 -0.554 1 97.94 119 SER A O 1
ATOM 980 N N . VAL A 1 120 ? 0.413 -8.07 1.621 1 96 120 VAL A N 1
ATOM 981 C CA . VAL A 1 120 ? -0.306 -9.266 2.027 1 96 120 VAL A CA 1
ATOM 982 C C . VAL A 1 120 ? -1.425 -8.898 2.998 1 96 120 VAL A C 1
ATOM 984 O O . VAL A 1 120 ? -1.235 -8.062 3.885 1 96 120 VAL A O 1
ATOM 987 N N . ILE A 1 121 ? -2.531 -9.523 2.797 1 93.88 121 ILE A N 1
ATOM 988 C CA . ILE A 1 121 ? -3.602 -9.344 3.77 1 93.88 121 ILE A CA 1
ATOM 989 C C . ILE A 1 121 ? -3.266 -10.102 5.051 1 93.88 121 ILE A C 1
ATOM 991 O O . ILE A 1 121 ? -2.682 -11.188 5.004 1 93.88 121 ILE A O 1
ATOM 995 N N . PRO A 1 122 ? -3.619 -9.539 6.184 1 94.19 122 PRO A N 1
ATOM 996 C CA . PRO A 1 122 ? -3.168 -10.094 7.461 1 94.19 122 PRO A CA 1
ATOM 997 C C . PRO A 1 122 ? -3.689 -11.508 7.707 1 94.19 122 PRO A C 1
ATOM 999 O O . PRO A 1 122 ? -3.094 -12.258 8.477 1 94.19 122 PRO A O 1
ATOM 1002 N N . ARG A 1 123 ? -4.746 -11.945 7.125 1 90.19 123 ARG A N 1
ATOM 1003 C CA . ARG A 1 123 ? -5.332 -13.266 7.363 1 90.19 123 ARG A CA 1
ATOM 1004 C C . ARG A 1 123 ? -4.598 -14.344 6.574 1 90.19 123 ARG A C 1
ATOM 1006 O O . ARG A 1 123 ? -4.789 -15.539 6.82 1 90.19 123 ARG A O 1
ATOM 1013 N N . ASN A 1 124 ? -3.859 -13.953 5.617 1 90.31 124 ASN A N 1
ATOM 1014 C CA . ASN A 1 124 ? -3.148 -14.906 4.777 1 90.31 124 ASN A CA 1
ATOM 1015 C C . ASN A 1 124 ? -1.807 -15.305 5.387 1 90.31 124 ASN A C 1
ATOM 1017 O O . ASN A 1 124 ? -0.752 -15.016 4.816 1 90.31 124 ASN A O 1
ATOM 1021 N N . ILE A 1 125 ? -1.864 -16.062 6.422 1 92.75 125 ILE A N 1
ATOM 1022 C CA . ILE A 1 125 ? -0.702 -16.438 7.223 1 92.75 125 ILE A CA 1
ATOM 1023 C C . ILE A 1 125 ? 0.257 -17.281 6.383 1 92.75 125 ILE A C 1
ATOM 1025 O O . ILE A 1 125 ? 1.477 -17.141 6.5 1 92.75 125 ILE A O 1
ATOM 1029 N N . ALA A 1 126 ? -0.323 -18.094 5.559 1 89.69 126 ALA A N 1
ATOM 1030 C CA . ALA A 1 126 ? 0.49 -18.953 4.707 1 89.69 126 ALA A CA 1
ATOM 1031 C C . ALA A 1 126 ? 1.367 -18.141 3.77 1 89.69 126 ALA A C 1
ATOM 1033 O O . ALA A 1 126 ? 2.545 -18.453 3.576 1 89.69 126 ALA A O 1
ATOM 1034 N N . ALA A 1 127 ? 0.772 -17.109 3.203 1 92.38 127 ALA A N 1
ATOM 1035 C CA . ALA A 1 127 ? 1.535 -16.234 2.312 1 92.38 127 ALA A CA 1
ATOM 1036 C C . ALA A 1 127 ? 2.617 -15.477 3.078 1 92.38 127 ALA A C 1
ATOM 1038 O O . ALA A 1 127 ? 3.748 -15.352 2.605 1 92.38 127 ALA A O 1
ATOM 1039 N N . ILE A 1 128 ? 2.316 -14.977 4.234 1 95.44 128 ILE A N 1
ATOM 1040 C CA . ILE A 1 128 ? 3.271 -14.25 5.062 1 95.44 128 ILE A CA 1
ATOM 1041 C C . ILE A 1 128 ? 4.477 -15.133 5.359 1 95.44 128 ILE A C 1
ATOM 1043 O O . ILE A 1 128 ? 5.625 -14.703 5.219 1 95.44 128 ILE A O 1
ATOM 1047 N N . LYS A 1 129 ? 4.242 -16.375 5.688 1 94.31 129 LYS A N 1
ATOM 1048 C CA . LYS A 1 129 ? 5.309 -17.344 5.953 1 94.31 129 LYS A CA 1
ATOM 1049 C C . LYS A 1 129 ? 6.164 -17.562 4.711 1 94.31 129 LYS A C 1
ATOM 1051 O O . LYS A 1 129 ? 7.395 -17.562 4.785 1 94.31 129 LYS A O 1
ATOM 1056 N N . LEU A 1 130 ? 5.477 -17.75 3.639 1 92.81 130 LEU A N 1
ATOM 1057 C CA . LEU A 1 130 ? 6.18 -17.984 2.383 1 92.81 130 LEU A CA 1
ATOM 1058 C C . LEU A 1 130 ? 7.121 -16.828 2.064 1 92.81 130 LEU A C 1
ATOM 1060 O O . LEU A 1 130 ? 8.305 -17.047 1.792 1 92.81 130 LEU A O 1
ATOM 1064 N N . TYR A 1 131 ? 6.566 -15.617 2.084 1 97.19 131 TYR A N 1
ATOM 1065 C CA . TYR A 1 131 ? 7.352 -14.445 1.697 1 97.19 131 TYR A CA 1
ATOM 1066 C C . TYR A 1 131 ? 8.492 -14.203 2.682 1 97.19 131 TYR A C 1
ATOM 1068 O O . TYR A 1 131 ? 9.602 -13.844 2.281 1 97.19 131 TYR A O 1
ATOM 1076 N N . ARG A 1 132 ? 8.203 -14.422 3.934 1 96.75 132 ARG A N 1
ATOM 1077 C CA . ARG A 1 132 ? 9.266 -14.312 4.926 1 96.75 132 ARG A CA 1
ATOM 1078 C C . ARG A 1 132 ? 10.398 -15.297 4.633 1 96.75 132 ARG A C 1
ATOM 1080 O O . ARG A 1 132 ? 11.57 -14.922 4.633 1 96.75 132 ARG A O 1
ATOM 1087 N N . ASP A 1 133 ? 10.047 -16.531 4.32 1 95.62 133 ASP A N 1
ATOM 1088 C CA . ASP A 1 133 ? 11.023 -17.578 4.016 1 95.62 133 ASP A CA 1
ATOM 1089 C C . ASP A 1 133 ? 11.789 -17.25 2.732 1 95.62 133 ASP A C 1
ATOM 1091 O O . ASP A 1 133 ? 12.898 -17.75 2.525 1 95.62 133 ASP A O 1
ATOM 1095 N N . CYS A 1 134 ? 11.188 -16.422 1.947 1 97.06 134 CYS A N 1
ATOM 1096 C CA . CYS A 1 134 ? 11.797 -16.078 0.671 1 97.06 134 CYS A CA 1
ATOM 1097 C C . CYS A 1 134 ? 12.609 -14.789 0.792 1 97.06 134 CYS A C 1
ATOM 1099 O O . CYS A 1 134 ? 13.039 -14.227 -0.215 1 97.06 134 CYS A O 1
ATOM 1101 N N . GLY A 1 135 ? 12.719 -14.242 1.947 1 97.31 135 GLY A N 1
ATOM 1102 C CA . GLY A 1 135 ? 13.648 -13.148 2.154 1 97.31 135 GLY A CA 1
ATOM 1103 C C . GLY A 1 135 ? 12.969 -11.82 2.402 1 97.31 135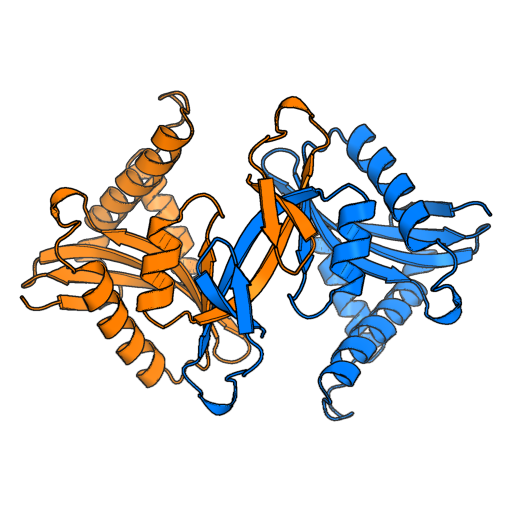 GLY A C 1
ATOM 1104 O O . GLY A 1 135 ? 13.633 -10.805 2.619 1 97.31 135 GLY A O 1
ATOM 1105 N N . PHE A 1 136 ? 11.656 -11.789 2.363 1 98.25 136 PHE A N 1
ATOM 1106 C CA . PHE A 1 136 ? 10.922 -10.586 2.742 1 98.25 136 PHE A CA 1
ATOM 1107 C C . PHE A 1 136 ? 10.883 -10.438 4.258 1 9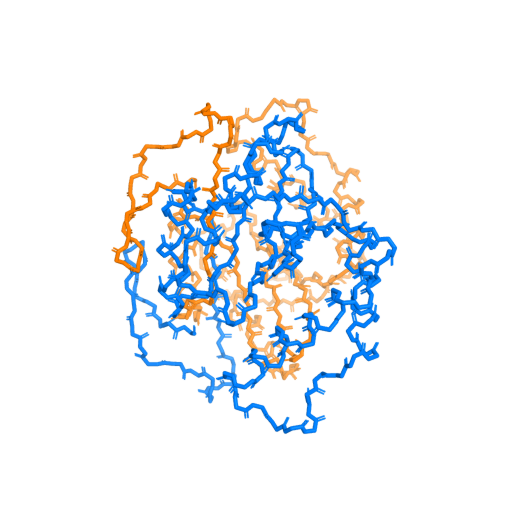8.25 136 PHE A C 1
ATOM 1109 O O . PHE A 1 136 ? 9.828 -10.609 4.875 1 98.25 136 PHE A O 1
ATOM 1116 N N . ASP A 1 137 ? 11.922 -9.977 4.816 1 97.62 137 ASP A N 1
ATOM 1117 C CA . ASP A 1 137 ? 12.078 -10.086 6.266 1 97.62 137 ASP A CA 1
ATOM 1118 C C . ASP A 1 137 ? 11.969 -8.711 6.93 1 97.62 137 ASP A C 1
ATOM 1120 O O . ASP A 1 137 ? 12.227 -8.578 8.125 1 97.62 137 ASP A O 1
ATOM 1124 N N . HIS A 1 138 ? 11.656 -7.641 6.176 1 98.06 138 HIS A N 1
ATOM 1125 C CA . HIS A 1 138 ? 11.406 -6.312 6.727 1 98.06 138 HIS A CA 1
ATOM 1126 C C . HIS A 1 138 ? 9.93 -5.938 6.605 1 98.06 138 HIS A C 1
ATOM 1128 O O . HIS A 1 138 ? 9.297 -6.215 5.582 1 98.06 138 HIS A O 1
ATOM 1134 N N . LEU A 1 139 ? 9.359 -5.355 7.629 1 97.88 139 LEU A N 1
ATOM 1135 C CA . LEU A 1 139 ? 8.078 -4.668 7.547 1 97.88 139 LEU A CA 1
ATOM 1136 C C . LEU A 1 139 ? 8.258 -3.244 7.031 1 97.88 139 LEU A C 1
ATOM 1138 O O . LEU A 1 139 ? 8.859 -2.408 7.703 1 97.88 139 LEU A O 1
ATOM 1142 N N . ASN A 1 140 ? 7.695 -3.037 5.883 1 97.19 140 ASN A N 1
ATOM 1143 C CA . ASN A 1 140 ? 7.898 -1.735 5.258 1 97.19 140 ASN A CA 1
ATOM 1144 C C . ASN A 1 140 ? 6.785 -0.757 5.625 1 97.19 140 ASN A C 1
ATOM 1146 O O . ASN A 1 140 ? 7.035 0.435 5.809 1 97.19 140 ASN A O 1
ATOM 1150 N N . MET A 1 141 ? 5.613 -1.263 5.668 1 97.31 141 MET A N 1
ATOM 1151 C CA . MET A 1 141 ? 4.438 -0.415 5.848 1 97.31 141 MET A CA 1
ATOM 1152 C C . MET A 1 141 ? 3.252 -1.23 6.348 1 97.31 141 MET A C 1
ATOM 1154 O O . MET A 1 141 ? 3.172 -2.436 6.098 1 97.31 141 MET A O 1
ATOM 1158 N N . ILE A 1 142 ? 2.365 -0.545 7.082 1 97.62 142 ILE A N 1
ATOM 1159 C CA . ILE A 1 142 ? 1.064 -1.133 7.383 1 97.62 142 ILE A CA 1
ATOM 1160 C C . ILE A 1 142 ? -0.047 -0.234 6.848 1 97.62 142 ILE A C 1
ATOM 1162 O O . ILE A 1 142 ? 0.111 0.987 6.781 1 97.62 142 ILE A O 1
ATOM 1166 N N . GLU A 1 143 ? -1.06 -0.869 6.469 1 98.25 143 GLU A N 1
ATOM 1167 C CA . GLU A 1 143 ? -2.25 -0.125 6.07 1 98.25 143 GLU A CA 1
ATOM 1168 C C . GLU A 1 143 ? -3.391 -0.331 7.062 1 98.25 143 GLU A C 1
ATOM 1170 O O . GLU A 1 143 ? -3.793 -1.466 7.328 1 98.25 143 GLU A O 1
ATOM 1175 N N . LEU A 1 144 ? -3.832 0.746 7.602 1 98.38 144 LEU A N 1
ATOM 1176 C CA . LEU A 1 144 ? -4.949 0.729 8.539 1 98.38 144 LEU A CA 1
ATOM 1177 C C . LEU A 1 144 ? -6.25 1.114 7.844 1 98.38 144 LEU A C 1
ATOM 1179 O O . LEU A 1 144 ? -6.23 1.793 6.812 1 98.38 144 LEU A O 1
ATOM 1183 N N . ARG A 1 145 ? -7.316 0.631 8.422 1 98.12 145 ARG A N 1
ATOM 1184 C CA . ARG A 1 145 ? -8.633 0.788 7.812 1 98.12 145 ARG A CA 1
ATOM 1185 C C . ARG A 1 145 ? -9.656 1.266 8.844 1 98.12 145 ARG A C 1
ATOM 1187 O O . ARG A 1 145 ? -9.664 0.792 9.977 1 98.12 145 ARG A O 1
ATOM 1194 N N . LYS A 1 146 ? -10.422 2.25 8.477 1 98.06 146 LYS A N 1
ATOM 1195 C CA . LYS A 1 146 ? -11.586 2.725 9.211 1 98.06 146 LYS A CA 1
ATOM 1196 C C . LYS A 1 146 ? -12.875 2.463 8.438 1 98.06 146 LYS A C 1
ATOM 1198 O O . LYS A 1 146 ? -13.016 2.893 7.293 1 98.06 146 LYS A O 1
ATOM 1203 N N . ASN A 1 147 ? -13.805 1.771 9.086 1 97.5 147 ASN A N 1
ATOM 1204 C CA . ASN A 1 147 ? -15.078 1.466 8.445 1 97.5 147 ASN A CA 1
ATOM 1205 C C . ASN A 1 147 ? -16.156 2.471 8.836 1 97.5 147 ASN A C 1
ATOM 1207 O O . ASN A 1 147 ? -16.391 2.715 10.016 1 97.5 147 ASN A O 1
ATOM 1211 N N . TYR A 1 148 ? -16.75 3.053 7.816 1 97.06 148 TYR A N 1
ATOM 1212 C CA . TYR A 1 148 ? -17.953 3.855 8.062 1 97.06 148 TYR A CA 1
ATOM 1213 C C . TYR A 1 148 ? -19.203 3 7.984 1 97.06 148 TYR A C 1
ATOM 1215 O O . TYR A 1 148 ? -20.219 3.305 8.633 1 97.06 148 TYR A O 1
ATOM 1223 N N . ASP A 1 149 ? -19.172 1.994 7.148 1 94.75 149 ASP A N 1
ATOM 1224 C CA . ASP A 1 149 ? -20.172 0.924 7.16 1 94.75 149 ASP A CA 1
ATOM 1225 C C . ASP A 1 149 ? -19.812 -0.141 8.195 1 94.75 149 ASP A C 1
ATOM 1227 O O . ASP A 1 149 ? -18.984 -1.011 7.941 1 94.75 149 ASP A O 1
ATOM 1231 N N . LYS A 1 150 ? -20.516 -0.157 9.242 1 92.5 150 LYS A N 1
ATOM 1232 C CA . LYS A 1 150 ? -20.156 -0.968 10.406 1 92.5 150 LYS A CA 1
ATOM 1233 C C . LYS A 1 150 ? -20.344 -2.455 10.109 1 92.5 150 LYS A C 1
ATOM 1235 O O . LYS A 1 150 ? -19.828 -3.305 10.852 1 92.5 150 LYS A O 1
ATOM 1240 N N . ARG A 1 151 ? -21.047 -2.838 9.031 1 92.25 151 ARG A N 1
ATOM 1241 C CA . ARG A 1 151 ? -21.203 -4.23 8.641 1 92.25 151 ARG A CA 1
ATOM 1242 C C . ARG A 1 151 ? -19.875 -4.836 8.188 1 92.25 151 ARG A C 1
ATOM 1244 O O . ARG A 1 151 ? -19.734 -6.059 8.133 1 92.25 151 ARG A O 1
ATOM 1251 N N . LEU A 1 152 ? -18.938 -4.004 8.008 1 93.38 152 LEU A N 1
ATOM 1252 C CA . LEU A 1 152 ? -17.641 -4.453 7.516 1 93.38 152 LEU A CA 1
ATOM 1253 C C . LEU A 1 152 ? -16.672 -4.691 8.664 1 93.38 152 LEU A C 1
ATOM 1255 O O . LEU A 1 152 ? -15.555 -5.172 8.461 1 93.38 152 LEU A O 1
ATOM 1259 N N . ASN A 1 153 ? -17.094 -4.391 9.859 1 94.88 153 ASN A N 1
ATOM 1260 C CA . ASN A 1 153 ? -16.219 -4.586 11.016 1 94.88 153 ASN A CA 1
ATOM 1261 C C . ASN A 1 153 ? -15.898 -6.059 11.234 1 94.88 153 ASN A C 1
ATOM 1263 O O . ASN A 1 153 ? -16.75 -6.922 11.031 1 94.88 153 ASN A O 1
ATOM 1267 N N . LYS A 1 154 ? -14.656 -6.293 11.555 1 94.31 154 LYS A N 1
ATOM 1268 C CA . LYS A 1 154 ? -14.211 -7.633 11.93 1 94.31 154 LYS A CA 1
ATOM 1269 C C . LYS A 1 154 ? -14.008 -7.742 13.438 1 94.31 154 LYS A C 1
ATOM 1271 O O . LYS A 1 154 ? -14.039 -6.734 14.148 1 94.31 154 LYS A O 1
ATOM 1276 N N . SER A 1 155 ? -13.82 -8.984 13.953 1 93.19 155 SER A N 1
ATOM 1277 C CA . SER A 1 155 ? -13.758 -9.164 15.398 1 93.19 155 SER A CA 1
ATOM 1278 C C . SER A 1 155 ? -12.43 -9.773 15.828 1 93.19 155 SER A C 1
ATOM 1280 O O . SER A 1 155 ? -12.07 -9.727 17 1 93.19 155 SER A O 1
ATOM 1282 N N . GLU A 1 156 ? -11.75 -10.375 14.852 1 93.69 156 GLU A N 1
ATOM 1283 C CA . GLU A 1 156 ? -10.484 -11.008 15.219 1 93.69 156 GLU A CA 1
ATOM 1284 C C . GLU A 1 156 ? -9.414 -9.977 15.539 1 93.69 156 GLU A C 1
ATOM 1286 O O . GLU A 1 156 ? -9.062 -9.156 14.688 1 93.69 156 GLU A O 1
ATOM 1291 N N . GLU A 1 157 ? -8.859 -10.062 16.75 1 93.69 157 GLU A N 1
ATOM 1292 C CA . GLU A 1 157 ? -7.906 -9.062 17.203 1 93.69 157 GLU A CA 1
ATOM 1293 C C . GLU A 1 157 ? -6.473 -9.492 16.922 1 93.69 157 GLU A C 1
ATOM 1295 O O . GLU A 1 157 ? -6.184 -10.688 16.828 1 93.69 157 GLU A O 1
ATOM 1300 N N . VAL A 1 158 ? -5.664 -8.5 16.688 1 92.5 158 VAL A N 1
ATOM 1301 C CA . VAL A 1 158 ? -4.238 -8.734 16.5 1 92.5 158 VAL A CA 1
ATOM 1302 C C . VAL A 1 158 ? -3.434 -7.594 17.109 1 92.5 158 VAL A C 1
ATOM 1304 O O . VAL A 1 158 ? -3.834 -6.43 17.016 1 92.5 158 VAL A O 1
ATOM 1307 N N . ASP A 1 159 ? -2.363 -7.969 17.75 1 91.25 159 ASP A N 1
ATOM 1308 C CA . ASP A 1 159 ? -1.433 -6.969 18.266 1 91.25 159 ASP A CA 1
ATOM 1309 C C . ASP A 1 159 ? -0.38 -6.605 17.219 1 91.25 159 ASP A C 1
ATOM 1311 O O . ASP A 1 159 ? 0.344 -7.477 16.734 1 91.25 159 ASP A O 1
ATOM 1315 N N . ILE A 1 160 ? -0.378 -5.367 16.844 1 90.25 160 ILE A N 1
ATOM 1316 C CA . ILE A 1 160 ? 0.58 -4.863 15.867 1 90.25 160 ILE A CA 1
ATOM 1317 C C . ILE A 1 160 ? 1.311 -3.648 16.438 1 90.25 160 ILE A C 1
ATOM 1319 O O . ILE A 1 160 ? 0.689 -2.627 16.75 1 90.25 160 ILE A O 1
ATOM 1323 N N . LEU A 1 161 ? 2.641 -3.73 16.609 1 92.56 161 LEU A N 1
ATOM 1324 C CA . LEU A 1 161 ? 3.488 -2.613 17.016 1 92.56 161 LEU A CA 1
ATOM 1325 C C . LEU A 1 161 ? 3.018 -2.029 18.344 1 92.56 161 LEU A C 1
ATOM 1327 O O . LEU A 1 161 ? 3.039 -0.812 18.531 1 92.56 161 LEU A O 1
ATOM 1331 N N . GLY A 1 162 ? 2.416 -2.875 19.219 1 91.25 162 GLY A N 1
ATOM 1332 C CA . GLY A 1 162 ? 2.016 -2.451 20.547 1 91.25 162 GLY A CA 1
ATOM 1333 C C . GLY A 1 162 ? 0.585 -1.95 20.609 1 91.25 162 GLY A C 1
ATOM 1334 O O . GLY A 1 162 ? 0.138 -1.463 21.656 1 91.25 162 GLY A O 1
ATOM 1335 N N . PHE A 1 163 ? -0.137 -2.057 19.5 1 94.5 163 PHE A N 1
ATOM 1336 C CA . PHE A 1 163 ? -1.523 -1.612 19.438 1 94.5 163 PHE A CA 1
ATOM 1337 C C . PHE A 1 163 ? -2.445 -2.768 19.062 1 94.5 163 PHE A C 1
ATOM 1339 O O . PHE A 1 163 ? -2.068 -3.645 18.281 1 94.5 163 PHE A O 1
ATOM 1346 N N . GLN A 1 164 ? -3.619 -2.756 19.609 1 94.38 164 GLN A N 1
ATOM 1347 C CA . GLN A 1 164 ? -4.625 -3.754 19.25 1 94.38 164 GLN A CA 1
ATOM 1348 C C . GLN A 1 164 ? -5.461 -3.295 18.062 1 94.38 164 GLN A C 1
ATOM 1350 O O . GLN A 1 164 ? -6.031 -2.203 18.078 1 94.38 164 GLN A O 1
ATOM 1355 N N . PHE A 1 165 ? -5.449 -4.086 17.047 1 96.69 165 PHE A N 1
ATOM 1356 C CA . PHE A 1 165 ? -6.281 -3.875 15.867 1 96.69 165 PHE A CA 1
ATOM 1357 C C . PHE A 1 165 ? -7.156 -5.094 15.594 1 96.69 165 PHE A C 1
ATOM 1359 O O . PHE A 1 165 ? -6.98 -6.141 16.219 1 96.69 165 PHE A O 1
ATOM 1366 N N . LYS A 1 166 ? -8.109 -4.859 14.758 1 95.88 166 LYS A N 1
ATOM 1367 C CA . LYS A 1 166 ? -8.859 -5.977 14.203 1 95.88 166 LYS A CA 1
ATOM 1368 C C . LYS A 1 166 ? -8.312 -6.383 12.836 1 95.88 166 LYS A C 1
ATOM 1370 O O . LYS A 1 166 ? -7.93 -5.527 12.031 1 95.88 166 LYS A O 1
ATOM 1375 N N . LYS A 1 167 ? -8.242 -7.738 12.633 1 92.06 167 LYS A N 1
ATOM 1376 C CA . LYS A 1 167 ? -7.789 -8.234 11.344 1 92.06 167 LYS A CA 1
ATOM 1377 C C . LYS A 1 167 ? -8.906 -8.164 10.305 1 92.06 167 LYS A C 1
ATOM 1379 O O . LYS A 1 167 ? -9.977 -8.75 10.492 1 92.06 167 LYS A O 1
ATOM 1384 N N . TYR A 1 168 ? -8.602 -7.461 9.336 1 89.56 168 TYR A N 1
ATOM 1385 C CA . TYR A 1 168 ? -9.594 -7.414 8.266 1 89.56 168 TYR A CA 1
ATOM 1386 C C . TYR A 1 168 ? -9.336 -8.508 7.238 1 89.56 168 TYR A C 1
ATOM 1388 O O . TYR A 1 168 ? -8.188 -8.789 6.895 1 89.56 168 TYR A O 1
ATOM 1396 N N . MET B 1 1 ? -12.508 26.453 20.375 1 85.06 1 MET B N 1
ATOM 1397 C CA . MET B 1 1 ? -11.703 26.188 19.172 1 85.06 1 MET B CA 1
ATOM 1398 C C . MET B 1 1 ? -12.539 25.5 18.109 1 85.06 1 MET B C 1
ATOM 1400 O O . MET B 1 1 ? -13.062 24.406 18.344 1 85.06 1 MET B O 1
ATOM 1404 N N . ASN B 1 2 ? -12.805 26.297 16.938 1 93.12 2 ASN B N 1
ATOM 1405 C CA . ASN B 1 2 ? -13.617 25.75 15.859 1 93.12 2 ASN B CA 1
ATOM 1406 C C . ASN B 1 2 ? -12.75 25.203 14.727 1 93.12 2 ASN B C 1
ATOM 1408 O O . ASN B 1 2 ? -11.953 25.938 14.148 1 93.12 2 ASN B O 1
ATOM 1412 N N . ILE B 1 3 ? -12.82 23.891 14.469 1 96.75 3 ILE B N 1
ATOM 1413 C CA . ILE B 1 3 ? -12.062 23.25 13.398 1 96.75 3 ILE B CA 1
ATOM 1414 C C . ILE B 1 3 ? -13 22.828 12.273 1 96.75 3 ILE B C 1
ATOM 1416 O O . ILE B 1 3 ? -13.992 22.141 12.508 1 96.75 3 ILE B O 1
ATOM 1420 N N . THR B 1 4 ? -12.773 23.297 11.07 1 97 4 THR B N 1
ATOM 1421 C CA . THR B 1 4 ? -13.555 22.922 9.898 1 97 4 THR B CA 1
ATOM 1422 C C . THR B 1 4 ? -12.633 22.531 8.742 1 97 4 THR B C 1
ATOM 1424 O O . THR B 1 4 ? -11.43 22.781 8.789 1 97 4 THR B O 1
ATOM 1427 N N . ILE B 1 5 ? -13.18 21.828 7.75 1 97.69 5 ILE B N 1
ATOM 1428 C CA . ILE B 1 5 ? -12.422 21.5 6.551 1 97.69 5 ILE B CA 1
ATOM 1429 C C . ILE B 1 5 ? -13.219 21.891 5.309 1 97.69 5 ILE B C 1
ATOM 1431 O O . ILE B 1 5 ? -14.445 21.781 5.293 1 97.69 5 ILE B O 1
ATOM 1435 N N . LYS B 1 6 ? -12.531 22.422 4.332 1 97.25 6 LYS B N 1
ATOM 1436 C CA . LYS B 1 6 ? -13.125 22.781 3.055 1 97.25 6 LYS B CA 1
ATOM 1437 C C . LYS B 1 6 ? -12.234 22.375 1.888 1 97.25 6 LYS B C 1
ATOM 1439 O O . LYS B 1 6 ? -11.008 22.438 1.984 1 97.25 6 LYS B O 1
ATOM 1444 N N . GLN B 1 7 ? -12.922 21.969 0.799 1 97.94 7 GLN B N 1
ATOM 1445 C CA . GLN B 1 7 ? -12.141 21.656 -0.395 1 97.94 7 GLN B CA 1
ATOM 1446 C C . GLN B 1 7 ? -11.32 22.844 -0.853 1 97.94 7 GLN B C 1
ATOM 1448 O O . GLN B 1 7 ? -11.789 23.984 -0.788 1 97.94 7 GLN B O 1
ATOM 1453 N N . LEU B 1 8 ? -10.125 22.531 -1.327 1 98.12 8 LEU B N 1
ATOM 1454 C CA . LEU B 1 8 ? -9.195 23.562 -1.767 1 98.12 8 LEU B CA 1
ATOM 1455 C C . LEU B 1 8 ? -9.867 24.516 -2.752 1 98.12 8 LEU B C 1
ATOM 1457 O O . LEU B 1 8 ? -10.516 24.062 -3.705 1 98.12 8 LEU B O 1
ATOM 1461 N N . GLN B 1 9 ? -9.742 25.812 -2.424 1 95.12 9 GLN B N 1
ATOM 1462 C CA . GLN B 1 9 ? -10.188 26.875 -3.32 1 95.12 9 GLN B CA 1
ATOM 1463 C C . GLN B 1 9 ? -8.992 27.578 -3.959 1 95.12 9 GLN B C 1
ATOM 1465 O O . GLN B 1 9 ? -7.883 27.547 -3.428 1 95.12 9 GLN B O 1
ATOM 1470 N N . LYS B 1 10 ? -9.281 28.266 -5.039 1 95.44 10 LYS B N 1
ATOM 1471 C CA . LYS B 1 10 ? -8.242 28.906 -5.832 1 95.44 10 LYS B CA 1
ATOM 1472 C C . LYS B 1 10 ? -7.445 29.906 -4.988 1 95.44 10 LYS B C 1
ATOM 1474 O O . LYS B 1 10 ? -6.227 30.016 -5.141 1 95.44 10 LYS B O 1
ATOM 1479 N N . GLU B 1 11 ? -8.109 30.578 -4.09 1 96.31 11 GLU B N 1
ATOM 1480 C CA . GLU B 1 11 ? -7.492 31.641 -3.309 1 96.31 11 GLU B CA 1
ATOM 1481 C C . GLU B 1 11 ? -6.438 31.078 -2.355 1 96.31 11 GLU B C 1
ATOM 1483 O O . GLU B 1 11 ? -5.543 31.812 -1.918 1 96.31 11 GLU B O 1
ATOM 1488 N N . LEU B 1 12 ? -6.551 29.812 -2.072 1 97.56 12 LEU B N 1
ATOM 1489 C CA . LEU B 1 12 ? -5.641 29.219 -1.1 1 97.56 12 LEU B CA 1
ATOM 1490 C C . LEU B 1 12 ? -4.586 28.359 -1.792 1 97.56 12 LEU B C 1
ATOM 1492 O O . LEU B 1 12 ? -3.764 27.719 -1.129 1 97.56 12 LEU B O 1
ATOM 1496 N N . PHE B 1 13 ? -4.562 28.391 -3.092 1 98.06 13 PHE B N 1
ATOM 1497 C CA . PHE B 1 13 ? -3.727 27.484 -3.873 1 98.06 13 PHE B CA 1
ATOM 1498 C C . PHE B 1 13 ? -2.256 27.656 -3.512 1 98.06 13 PHE B C 1
ATOM 1500 O O . PHE B 1 13 ? -1.575 26.688 -3.172 1 98.06 13 PHE B O 1
ATOM 1507 N N . ILE B 1 14 ? -1.789 28.875 -3.473 1 97.81 14 ILE B N 1
ATOM 1508 C CA . ILE B 1 14 ? -0.375 29.156 -3.238 1 97.81 14 ILE B CA 1
ATOM 1509 C C . ILE B 1 14 ? -0.018 28.828 -1.791 1 97.81 14 ILE B C 1
ATOM 1511 O O . ILE B 1 14 ? 1.022 28.219 -1.523 1 97.81 14 ILE B O 1
ATOM 1515 N N . ASP B 1 15 ? -0.879 29.219 -0.849 1 97.56 15 ASP B N 1
ATOM 1516 C CA . ASP B 1 15 ? -0.642 28.922 0.562 1 97.56 15 ASP B CA 1
ATOM 1517 C C . ASP B 1 15 ? -0.563 27.422 0.81 1 97.56 15 ASP B C 1
ATOM 1519 O O . ASP B 1 15 ? 0.272 26.953 1.589 1 97.56 15 ASP B O 1
ATOM 1523 N N . THR B 1 16 ? -1.418 26.719 0.148 1 98.44 16 THR B N 1
ATOM 1524 C CA . THR B 1 16 ? -1.417 25.266 0.289 1 98.44 16 THR B CA 1
ATOM 1525 C C . THR B 1 16 ? -0.148 24.656 -0.309 1 98.44 16 THR B C 1
ATOM 1527 O O . THR B 1 16 ? 0.443 23.75 0.267 1 98.44 16 THR B O 1
ATOM 1530 N N . ALA B 1 17 ? 0.28 25.219 -1.428 1 98.5 17 ALA B N 1
ATOM 1531 C CA . ALA B 1 17 ? 1.53 24.766 -2.029 1 98.5 17 ALA B CA 1
ATOM 1532 C C . ALA B 1 17 ? 2.705 24.984 -1.078 1 98.5 17 ALA B C 1
ATOM 1534 O O . ALA B 1 17 ? 3.592 24.125 -0.979 1 98.5 17 ALA B O 1
ATOM 1535 N N . LYS B 1 18 ? 2.678 26.062 -0.4 1 97.94 18 LYS B N 1
ATOM 1536 C CA . LYS B 1 18 ? 3.738 26.328 0.567 1 97.94 18 LYS B CA 1
ATOM 1537 C C . LYS B 1 18 ? 3.723 25.312 1.701 1 97.94 18 LYS B C 1
ATOM 1539 O O . LYS B 1 18 ? 4.781 24.906 2.195 1 97.94 18 LYS B O 1
ATOM 1544 N N . MET B 1 19 ? 2.561 24.938 2.123 1 98.06 19 MET B N 1
ATOM 1545 C CA . MET B 1 19 ? 2.445 23.891 3.145 1 98.06 19 MET B CA 1
ATOM 1546 C C . MET B 1 19 ? 2.996 22.562 2.637 1 98.06 19 MET B C 1
ATOM 1548 O O . MET B 1 19 ? 3.598 21.812 3.398 1 98.06 19 MET B O 1
ATOM 1552 N N . ILE B 1 20 ? 2.783 22.266 1.366 1 98.06 20 ILE B N 1
ATOM 1553 C CA . ILE B 1 20 ? 3.322 21.062 0.762 1 98.06 20 ILE B CA 1
ATOM 1554 C C . ILE B 1 20 ? 4.848 21.094 0.791 1 98.06 20 ILE B C 1
ATOM 1556 O O . ILE B 1 20 ? 5.496 20.094 1.091 1 98.06 20 ILE B O 1
ATOM 1560 N N . THR B 1 21 ? 5.375 22.281 0.519 1 97.5 21 THR B N 1
ATOM 1561 C CA . THR B 1 21 ? 6.82 22.453 0.612 1 97.5 21 THR B CA 1
ATOM 1562 C C . THR B 1 21 ? 7.316 22.094 2.01 1 97.5 21 THR B C 1
ATOM 1564 O O . THR B 1 21 ? 8.297 21.359 2.158 1 97.5 21 THR B O 1
ATOM 1567 N N . GLU B 1 22 ? 6.641 22.562 2.99 1 96.06 22 GLU B N 1
ATOM 1568 C CA . GLU B 1 22 ? 7.008 22.281 4.375 1 96.06 22 GLU B CA 1
ATOM 1569 C C . GLU B 1 22 ? 6.906 20.781 4.672 1 96.06 22 GLU B C 1
ATOM 1571 O O . GLU B 1 22 ? 7.789 20.219 5.32 1 96.06 22 GLU B O 1
ATOM 1576 N N . LEU B 1 23 ? 5.902 20.188 4.176 1 95.12 23 LEU B N 1
ATOM 1577 C CA . LEU B 1 23 ? 5.688 18.75 4.379 1 95.12 23 LEU B CA 1
ATOM 1578 C C . LEU B 1 23 ? 6.809 17.938 3.746 1 95.12 23 LEU B C 1
ATOM 1580 O O . LEU B 1 23 ? 7.414 17.078 4.402 1 95.12 23 LEU B O 1
ATOM 1584 N N . MET B 1 24 ? 7.066 18.25 2.51 1 94.31 24 MET B N 1
ATOM 1585 C CA . MET B 1 24 ? 8.078 17.516 1.759 1 94.31 24 MET B CA 1
ATOM 1586 C C . MET B 1 24 ? 9.453 17.672 2.398 1 94.31 24 MET B C 1
ATOM 1588 O O . MET B 1 24 ? 10.188 16.703 2.545 1 94.31 24 MET B O 1
ATOM 1592 N N . ASN B 1 25 ? 9.727 18.828 2.807 1 92.62 25 ASN B N 1
ATOM 1593 C CA . ASN B 1 25 ? 11.047 19.094 3.375 1 92.62 25 ASN B CA 1
ATOM 1594 C C . ASN B 1 25 ? 11.172 18.531 4.785 1 92.62 25 ASN B C 1
ATOM 1596 O O . ASN B 1 25 ? 12.273 18.188 5.219 1 92.62 25 ASN B O 1
ATOM 1600 N N . TYR B 1 26 ? 10.055 18.469 5.461 1 88.5 26 TYR B N 1
ATOM 1601 C CA . TYR B 1 26 ? 10.062 17.75 6.73 1 88.5 26 TYR B CA 1
ATOM 1602 C C . TYR B 1 26 ? 10.484 16.297 6.535 1 88.5 26 TYR B C 1
ATOM 1604 O O . TYR B 1 26 ? 11.344 15.789 7.258 1 88.5 26 TYR B O 1
ATOM 1612 N N . HIS B 1 27 ? 9.953 15.633 5.551 1 86.44 27 HIS B N 1
ATOM 1613 C CA . HIS B 1 27 ? 10.289 14.242 5.238 1 86.44 27 HIS B CA 1
ATOM 1614 C C . HIS B 1 27 ? 11.742 14.109 4.805 1 86.44 27 HIS B C 1
ATOM 1616 O O . HIS B 1 27 ? 12.422 13.156 5.184 1 86.44 27 HIS B O 1
ATOM 1622 N N . ARG B 1 28 ? 12.18 15.031 4.023 1 87 28 ARG B N 1
ATOM 1623 C CA . ARG B 1 28 ? 13.562 15.023 3.555 1 87 28 ARG B CA 1
ATOM 1624 C C . ARG B 1 28 ? 14.539 15.18 4.719 1 87 28 ARG B C 1
ATOM 1626 O O . ARG B 1 28 ? 15.586 14.539 4.746 1 87 28 ARG B O 1
ATOM 1633 N N . LYS B 1 29 ? 14.156 16.078 5.594 1 84.31 29 LYS B N 1
ATOM 1634 C CA . LYS B 1 29 ? 14.977 16.297 6.781 1 84.31 29 LYS B CA 1
ATOM 1635 C C . LYS B 1 29 ? 15.07 15.023 7.625 1 84.31 29 LYS B C 1
ATOM 1637 O O . LYS B 1 29 ? 16.156 14.648 8.078 1 84.31 29 LYS B O 1
ATOM 1642 N N . LEU B 1 30 ? 14.008 14.336 7.781 1 80.56 30 LEU B N 1
ATOM 1643 C CA . LEU B 1 30 ? 13.969 13.094 8.547 1 80.56 30 LEU B CA 1
ATOM 1644 C C . LEU B 1 30 ? 14.867 12.039 7.914 1 80.56 30 LEU B C 1
ATOM 1646 O O . LEU B 1 30 ? 15.445 11.203 8.617 1 80.56 30 LEU B O 1
ATOM 1650 N N . ASN B 1 31 ? 15.039 12.047 6.629 1 78.5 31 ASN B N 1
ATOM 1651 C CA . ASN B 1 31 ? 15.844 11.062 5.906 1 78.5 31 ASN B CA 1
ATOM 1652 C C . ASN B 1 31 ? 17.266 11.555 5.68 1 78.5 31 ASN B C 1
ATOM 1654 O O . ASN B 1 31 ? 18.016 10.953 4.914 1 78.5 31 ASN B O 1
ATOM 1658 N N . ASN B 1 32 ? 17.594 12.688 6.266 1 81.88 32 ASN B N 1
ATOM 1659 C CA . ASN B 1 32 ? 18.906 13.312 6.152 1 81.88 32 ASN B CA 1
ATOM 1660 C C . ASN B 1 32 ? 19.297 13.555 4.699 1 81.88 32 ASN B C 1
ATOM 1662 O O . ASN B 1 32 ? 20.438 13.352 4.316 1 81.88 32 ASN B O 1
ATOM 1666 N N . ALA B 1 33 ? 18.391 13.93 3.922 1 81.31 33 ALA B N 1
ATOM 1667 C CA . ALA B 1 33 ? 18.672 14.203 2.514 1 81.31 33 ALA B CA 1
ATOM 1668 C C . ALA B 1 33 ? 19.438 15.516 2.352 1 81.31 33 ALA B C 1
ATOM 1670 O O . ALA B 1 33 ? 19.172 16.484 3.055 1 81.31 33 ALA B O 1
ATOM 1671 N N . PRO B 1 34 ? 20.359 15.5 1.379 1 85.62 34 PRO B N 1
ATOM 1672 C CA . PRO B 1 34 ? 21.062 16.766 1.105 1 85.62 34 PRO B CA 1
ATOM 1673 C C . PRO B 1 34 ? 20.109 17.875 0.677 1 85.62 34 PRO B C 1
ATOM 1675 O O . PRO B 1 34 ? 19.062 17.609 0.091 1 85.62 34 PRO B O 1
ATOM 1678 N N . LYS B 1 35 ? 20.484 19.141 0.984 1 84.25 35 LYS B N 1
ATOM 1679 C CA . LYS B 1 35 ? 19.641 20.297 0.754 1 84.25 35 LYS B CA 1
ATOM 1680 C C . LYS B 1 35 ? 19.344 20.484 -0.731 1 84.25 35 LYS B C 1
ATOM 1682 O O . LYS B 1 35 ? 18.281 21 -1.097 1 84.25 35 LYS B O 1
ATOM 1687 N N . GLU B 1 36 ? 20.25 20.031 -1.529 1 85.06 36 GLU B N 1
ATOM 1688 C CA . GLU B 1 36 ? 20.078 20.156 -2.973 1 85.06 36 GLU B CA 1
ATOM 1689 C C . GLU B 1 36 ? 18.828 19.391 -3.443 1 85.06 36 GLU B C 1
ATOM 1691 O O . GLU B 1 36 ? 18.312 19.656 -4.527 1 85.06 36 GLU B O 1
ATOM 1696 N N . PHE B 1 37 ? 18.297 18.578 -2.572 1 81.81 37 PHE B N 1
ATOM 1697 C CA . PHE B 1 37 ? 17.141 17.766 -2.957 1 81.81 37 PHE B CA 1
ATOM 1698 C C . PHE B 1 37 ? 15.875 18.281 -2.291 1 81.81 37 PHE B C 1
ATOM 1700 O O . PHE B 1 37 ? 14.812 17.672 -2.412 1 81.81 37 PHE B O 1
ATOM 1707 N N . TRP B 1 38 ? 16.016 19.453 -1.71 1 87.12 38 TRP B N 1
ATOM 1708 C CA . TRP B 1 38 ? 14.859 20 -1.022 1 87.12 38 TRP B CA 1
ATOM 1709 C C . TRP B 1 38 ? 13.859 20.578 -2.02 1 87.12 38 TRP B C 1
ATOM 1711 O O . TRP B 1 38 ? 14.25 21.078 -3.078 1 87.12 38 TRP B O 1
ATOM 1721 N N . THR B 1 39 ? 12.664 20.422 -1.691 1 90.94 39 THR B N 1
ATOM 1722 C CA . THR B 1 39 ? 11.562 20.875 -2.529 1 90.94 39 THR B CA 1
ATOM 1723 C C . THR B 1 39 ? 11.336 22.375 -2.371 1 90.94 39 THR B C 1
ATOM 1725 O O . THR B 1 39 ? 11.398 22.891 -1.259 1 90.94 39 THR B O 1
ATOM 1728 N N . ASP B 1 40 ? 11.109 23.062 -3.531 1 94.25 40 ASP B N 1
ATOM 1729 C CA . ASP B 1 40 ? 10.75 24.469 -3.445 1 94.25 40 ASP B CA 1
ATOM 1730 C C . ASP B 1 40 ? 9.281 24.688 -3.795 1 94.25 40 ASP B C 1
ATOM 1732 O O . ASP B 1 40 ? 8.562 23.734 -4.102 1 94.25 40 ASP B O 1
ATOM 1736 N N . ASP B 1 41 ? 8.812 25.969 -3.689 1 96.12 41 ASP B N 1
ATOM 1737 C CA . ASP B 1 41 ? 7.398 26.281 -3.848 1 96.12 41 ASP B CA 1
ATOM 1738 C C . ASP B 1 41 ? 6.926 25.984 -5.266 1 96.12 41 ASP B C 1
ATOM 1740 O O . ASP B 1 41 ? 5.781 25.562 -5.473 1 96.12 41 ASP B O 1
ATOM 1744 N N . GLU B 1 42 ? 7.773 26.172 -6.207 1 96.38 42 GLU B N 1
ATOM 1745 C CA . GLU B 1 42 ? 7.406 25.891 -7.594 1 96.38 42 GLU B CA 1
ATOM 1746 C C . GLU B 1 42 ? 7.133 24.406 -7.801 1 96.38 42 GLU B C 1
ATOM 1748 O O . GLU B 1 42 ? 6.156 24.031 -8.453 1 96.38 42 GLU B O 1
ATOM 1753 N N . GLU B 1 43 ? 7.98 23.625 -7.25 1 96.44 43 GLU B N 1
ATOM 1754 C CA . GLU B 1 43 ? 7.777 22.188 -7.301 1 96.44 43 GLU B CA 1
ATOM 1755 C C . GLU B 1 43 ? 6.496 21.781 -6.578 1 96.44 43 GLU B C 1
ATOM 1757 O O . GLU B 1 43 ? 5.781 20.875 -7.023 1 96.44 43 GLU B O 1
ATOM 1762 N N . SER B 1 44 ? 6.27 22.453 -5.531 1 97.94 44 SER B N 1
ATOM 1763 C CA . SER B 1 44 ? 5.078 22.156 -4.742 1 97.94 44 SER B CA 1
ATOM 1764 C C . SER B 1 44 ? 3.811 22.562 -5.48 1 97.94 44 SER B C 1
ATOM 1766 O O . SER B 1 44 ? 2.77 21.922 -5.34 1 97.94 44 SER B O 1
ATOM 1768 N N . ILE B 1 45 ? 3.912 23.594 -6.254 1 97.81 45 ILE B N 1
ATOM 1769 C CA . ILE B 1 45 ? 2.789 24 -7.094 1 97.81 45 ILE B CA 1
ATOM 1770 C C . ILE B 1 45 ? 2.457 22.891 -8.086 1 97.81 45 ILE B C 1
ATOM 1772 O O . ILE B 1 45 ? 1.289 22.531 -8.266 1 97.81 45 ILE B O 1
ATOM 1776 N N . GLU B 1 46 ? 3.434 22.359 -8.664 1 97.81 46 GLU B N 1
ATOM 1777 C CA . GLU B 1 46 ? 3.229 21.266 -9.602 1 97.81 46 GLU B CA 1
ATOM 1778 C C . GLU B 1 46 ? 2.668 20.031 -8.891 1 97.81 46 GLU B C 1
ATOM 1780 O O . GLU B 1 46 ? 1.785 19.344 -9.422 1 97.81 46 GLU B O 1
ATOM 1785 N N . THR B 1 47 ? 3.215 19.781 -7.766 1 97.44 47 THR B N 1
ATOM 1786 C CA . THR B 1 47 ? 2.711 18.672 -6.961 1 97.44 47 THR B CA 1
ATOM 1787 C C . THR B 1 47 ? 1.228 18.859 -6.652 1 97.44 47 THR B C 1
ATOM 1789 O O . THR B 1 47 ? 0.436 17.922 -6.789 1 97.44 47 THR B O 1
ATOM 1792 N N . LEU B 1 48 ? 0.882 20.031 -6.281 1 98.19 48 LEU B N 1
ATOM 1793 C CA . LEU B 1 48 ? -0.499 20.328 -5.926 1 98.19 48 LEU B CA 1
ATOM 1794 C C . LEU B 1 48 ? -1.422 20.156 -7.125 1 98.19 48 LEU B C 1
ATOM 1796 O O . LEU B 1 48 ? -2.529 19.625 -6.988 1 98.19 48 LEU B O 1
ATOM 1800 N N . LYS B 1 49 ? -1.014 20.516 -8.281 1 97.81 49 LYS B N 1
ATOM 1801 C CA . LYS B 1 49 ? -1.781 20.297 -9.5 1 97.81 49 LYS B CA 1
ATOM 1802 C C . LYS B 1 49 ? -2.01 18.812 -9.766 1 97.81 49 LYS B C 1
ATOM 1804 O O . LYS B 1 49 ? -3.119 18.406 -10.109 1 97.81 49 LYS B O 1
ATOM 1809 N N . GLU B 1 50 ? -0.965 18.125 -9.602 1 97.5 50 GLU B N 1
ATOM 1810 C CA . GLU B 1 50 ? -1.07 16.672 -9.781 1 97.5 50 GLU B CA 1
ATOM 1811 C C . GLU B 1 50 ? -2.045 16.062 -8.773 1 97.5 50 GLU B C 1
ATOM 1813 O O . GLU B 1 50 ? -2.846 15.203 -9.125 1 97.5 50 GLU B O 1
ATOM 1818 N N . TRP B 1 51 ? -1.899 16.484 -7.566 1 97.75 51 TRP B N 1
ATOM 1819 C CA . TRP B 1 51 ? -2.785 15.992 -6.516 1 97.75 51 TRP B CA 1
ATOM 1820 C C . TRP B 1 51 ? -4.242 16.312 -6.832 1 97.75 51 TRP B C 1
ATOM 1822 O O . TRP B 1 51 ? -5.129 15.492 -6.621 1 97.75 51 TRP B O 1
ATOM 1832 N N . GLN B 1 52 ? -4.469 17.453 -7.371 1 97 52 GLN B N 1
ATOM 1833 C CA . GLN B 1 52 ? -5.824 17.844 -7.738 1 97 52 GLN B CA 1
ATOM 1834 C C . GLN B 1 52 ? -6.371 16.969 -8.859 1 97 52 GLN B C 1
ATOM 1836 O O . GLN B 1 52 ? -7.57 16.703 -8.914 1 97 52 GLN B O 1
ATOM 1841 N N . ALA B 1 53 ? -5.492 16.609 -9.719 1 96.5 53 ALA B N 1
ATOM 1842 C CA . ALA B 1 53 ? -5.883 15.789 -10.867 1 96.5 53 ALA B CA 1
ATOM 1843 C C . ALA B 1 53 ? -6.215 14.359 -10.438 1 96.5 53 ALA B C 1
ATOM 1845 O O . ALA B 1 53 ? -7 13.68 -11.094 1 96.5 53 ALA B O 1
ATOM 1846 N N . THR B 1 54 ? -5.656 13.914 -9.344 1 96.56 54 THR B N 1
ATOM 1847 C CA . THR B 1 54 ? -5.75 12.5 -9 1 96.56 54 THR B CA 1
ATOM 1848 C C . THR B 1 54 ? -6.543 12.305 -7.711 1 96.56 54 THR B C 1
ATOM 1850 O O . THR B 1 54 ? -6.887 11.18 -7.352 1 96.56 54 THR B O 1
ATOM 1853 N N . GLY B 1 55 ? -6.789 13.344 -7.023 1 98 55 GLY B N 1
ATOM 1854 C CA . GLY B 1 55 ? -7.504 13.297 -5.758 1 98 55 GLY B CA 1
ATOM 1855 C C . GLY B 1 55 ? -8.109 14.625 -5.355 1 98 55 GLY B C 1
ATOM 1856 O O . GLY B 1 55 ? -8.453 15.438 -6.215 1 98 55 GLY B O 1
ATOM 1857 N N . THR B 1 56 ? -8.367 14.773 -4.074 1 98.25 56 THR B N 1
ATOM 1858 C CA . THR B 1 56 ? -8.984 15.984 -3.543 1 98.25 56 THR B CA 1
ATOM 1859 C C . THR B 1 56 ? -8.211 16.5 -2.33 1 98.25 56 THR B C 1
ATOM 1861 O O . THR B 1 56 ? -7.824 15.711 -1.457 1 98.25 56 THR B O 1
ATOM 1864 N N . ILE B 1 57 ? -7.98 17.812 -2.318 1 98.69 57 ILE B N 1
ATOM 1865 C CA . ILE B 1 57 ? -7.328 18.469 -1.187 1 98.69 57 ILE B CA 1
ATOM 1866 C C . ILE B 1 57 ? -8.367 19.188 -0.335 1 98.69 57 ILE B C 1
ATOM 1868 O O . ILE B 1 57 ? -9.195 19.938 -0.858 1 98.69 57 ILE B O 1
ATOM 1872 N N . TYR B 1 58 ? -8.367 18.906 0.936 1 98.62 58 TYR B N 1
ATOM 1873 C CA . TYR B 1 58 ? -9.195 19.641 1.893 1 98.62 58 TYR B CA 1
ATOM 1874 C C . TYR B 1 58 ? -8.328 20.453 2.85 1 98.62 58 TYR B C 1
ATOM 1876 O O . TYR B 1 58 ? -7.512 19.891 3.588 1 98.62 58 TYR B O 1
ATOM 1884 N N . ASN B 1 59 ? -8.531 21.734 2.838 1 98.69 59 ASN B N 1
ATOM 1885 C CA . ASN B 1 59 ? -7.82 22.578 3.797 1 98.69 59 ASN B CA 1
ATOM 1886 C C . ASN B 1 59 ? -8.469 22.516 5.18 1 98.69 59 ASN B C 1
ATOM 1888 O O . ASN B 1 59 ? -9.688 22.406 5.293 1 98.69 59 ASN B O 1
ATOM 1892 N N . VAL B 1 60 ? -7.652 22.562 6.184 1 98.38 60 VAL B N 1
ATOM 1893 C CA . VAL B 1 60 ? -8.086 22.578 7.574 1 98.38 60 VAL B CA 1
ATOM 18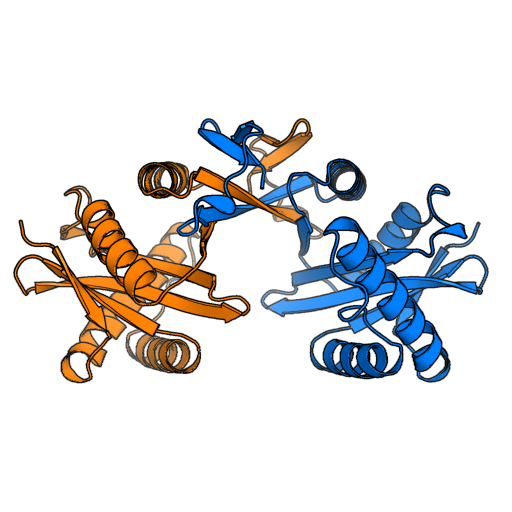94 C C . VAL B 1 60 ? -8.055 24.016 8.102 1 98.38 60 VAL B C 1
ATOM 1896 O O . VAL B 1 60 ? -7.043 24.703 7.977 1 98.38 60 VAL B O 1
ATOM 1899 N N . PHE B 1 61 ? -9.188 24.391 8.75 1 97.88 61 PHE B N 1
ATOM 1900 C CA . PHE B 1 61 ? -9.305 25.734 9.289 1 97.88 61 PHE B CA 1
ATOM 1901 C C . PHE B 1 61 ? -9.477 25.703 10.797 1 97.88 61 PHE B C 1
ATOM 1903 O O . PHE B 1 61 ? -10.281 24.922 11.32 1 97.88 61 PHE B O 1
ATOM 1910 N N . LYS B 1 62 ? -8.609 26.484 11.438 1 97.25 62 LYS B N 1
ATOM 1911 C CA . LYS B 1 62 ? -8.836 26.844 12.836 1 97.25 62 LYS B CA 1
ATOM 1912 C C . LYS B 1 62 ? -9.312 28.281 12.969 1 97.25 62 LYS B C 1
ATOM 1914 O O . LYS B 1 62 ? -8.547 29.219 12.711 1 97.25 62 LYS B O 1
ATOM 1919 N N . ASP B 1 63 ? -10.5 28.5 13.477 1 94.75 63 ASP B N 1
ATOM 1920 C CA . ASP B 1 63 ? -11.062 29.844 13.633 1 94.75 63 ASP B CA 1
ATOM 1921 C C . ASP B 1 63 ? -10.867 30.672 12.367 1 94.75 63 ASP B C 1
ATOM 1923 O O . ASP B 1 63 ? -10.375 31.797 12.43 1 94.75 63 ASP B O 1
ATOM 1927 N N . GLU B 1 64 ? -11.039 30.156 11.195 1 91.56 64 GLU B N 1
ATOM 1928 C CA . GLU B 1 64 ? -11.047 30.766 9.867 1 91.56 64 GLU B CA 1
ATOM 1929 C C . GLU B 1 64 ? -9.641 30.875 9.305 1 91.56 64 GLU B C 1
ATOM 1931 O O . GLU B 1 64 ? -9.445 31.359 8.18 1 91.56 64 GLU B O 1
ATOM 1936 N N . GLU B 1 65 ? -8.711 30.469 10.125 1 95.62 65 GLU B N 1
ATOM 1937 C CA . GLU B 1 65 ? -7.324 30.438 9.656 1 95.62 65 GLU B CA 1
ATOM 1938 C C . GLU B 1 65 ? -6.957 29.078 9.094 1 95.62 65 GLU B C 1
ATOM 1940 O O . GLU B 1 65 ? -7.25 28.047 9.703 1 95.62 65 GLU B O 1
ATOM 1945 N N . THR B 1 66 ? -6.348 29.109 7.863 1 97.56 66 THR B N 1
ATOM 1946 C CA . THR B 1 66 ? -5.895 27.844 7.273 1 97.56 66 THR B CA 1
ATOM 1947 C C . THR B 1 66 ? -4.645 27.328 7.984 1 97.56 66 THR B C 1
ATOM 1949 O O . THR B 1 66 ? -3.631 28.031 8.047 1 97.56 66 THR B O 1
ATOM 1952 N N . VAL B 1 67 ? -4.691 26.094 8.508 1 97.81 67 VAL B N 1
ATOM 1953 C CA . VAL B 1 67 ? -3.586 25.656 9.352 1 97.81 67 VAL B CA 1
ATOM 1954 C C . VAL B 1 67 ? -3.061 24.312 8.852 1 97.81 67 VAL B C 1
ATOM 1956 O O . VAL B 1 67 ? -2.098 23.766 9.398 1 97.81 67 VAL B O 1
ATOM 1959 N N . GLY B 1 68 ? -3.662 23.75 7.816 1 98.31 68 GLY B N 1
ATOM 1960 C CA . GLY B 1 68 ? -3.238 22.453 7.32 1 98.31 68 GLY B CA 1
ATOM 1961 C C . GLY B 1 68 ? -4.066 21.953 6.145 1 98.31 68 GLY B C 1
ATOM 1962 O O . GLY B 1 68 ? -4.805 22.734 5.535 1 98.31 68 GLY B O 1
ATOM 1963 N N . PHE B 1 69 ? -3.859 20.672 5.793 1 98.69 69 PHE B N 1
ATOM 1964 C CA . PHE B 1 69 ? -4.637 20.094 4.699 1 98.69 69 PHE B CA 1
ATOM 1965 C C . PHE B 1 69 ? -4.672 18.578 4.801 1 98.69 69 PHE B C 1
ATOM 1967 O O . PHE B 1 69 ? -3.875 17.969 5.523 1 98.69 69 PHE B O 1
ATOM 1974 N N . PHE B 1 70 ? -5.68 18 4.168 1 98.56 70 PHE B N 1
ATOM 1975 C CA . PHE B 1 70 ? -5.742 16.594 3.811 1 98.56 70 PHE B CA 1
ATOM 1976 C C . PHE B 1 70 ? -5.582 16.406 2.307 1 98.56 70 PHE B C 1
ATOM 1978 O O . PHE B 1 70 ? -6.105 17.203 1.519 1 98.56 70 PHE B O 1
ATOM 1985 N N . TYR B 1 71 ? -4.855 15.461 1.904 1 98.69 71 TYR B N 1
ATOM 1986 C CA . TYR B 1 71 ? -4.922 14.945 0.539 1 98.69 71 TYR B CA 1
ATOM 1987 C C . TYR B 1 71 ? -5.562 13.562 0.504 1 98.69 71 TYR B C 1
ATOM 1989 O O . TYR B 1 71 ? -5.066 12.625 1.129 1 98.69 71 TYR B O 1
ATOM 1997 N N . ILE B 1 72 ? -6.691 13.445 -0.219 1 98.62 72 ILE B N 1
ATOM 1998 C CA . ILE B 1 72 ? -7.504 12.234 -0.23 1 98.62 72 ILE B CA 1
ATOM 1999 C C . ILE B 1 72 ? -7.688 11.75 -1.666 1 98.62 72 ILE B C 1
ATOM 2001 O O . ILE B 1 72 ? -7.949 12.547 -2.568 1 98.62 72 ILE B O 1
ATOM 2005 N N . ARG B 1 73 ? -7.52 10.508 -1.822 1 98.12 73 ARG B N 1
ATOM 2006 C CA . ARG B 1 73 ? -7.883 9.867 -3.082 1 98.12 73 ARG B CA 1
ATOM 2007 C C . ARG B 1 73 ? -9.117 8.984 -2.912 1 98.12 73 ARG B C 1
ATOM 2009 O O . ARG B 1 73 ? -9.258 8.289 -1.904 1 98.12 73 ARG B O 1
ATOM 2016 N N . PHE B 1 74 ? -9.914 9.023 -3.928 1 96.44 74 PHE B N 1
ATOM 2017 C CA . PHE B 1 74 ? -11.117 8.203 -3.914 1 96.44 74 PHE B CA 1
ATOM 2018 C C . PHE B 1 74 ? -11.016 7.074 -4.93 1 96.44 74 PHE B C 1
ATOM 2020 O O . PHE B 1 74 ? -10.438 7.254 -6.008 1 96.44 74 PHE B O 1
ATOM 2027 N N . GLY B 1 75 ? -11.414 5.941 -4.516 1 90.12 75 GLY B N 1
ATOM 2028 C CA . GLY B 1 75 ? -11.336 4.797 -5.41 1 90.12 75 GLY B CA 1
ATOM 2029 C C . GLY B 1 75 ? -12.633 4.02 -5.508 1 90.12 75 GLY B C 1
ATOM 2030 O O . GLY B 1 75 ? -13.695 4.531 -5.148 1 90.12 75 GLY B O 1
ATOM 2031 N N . GLY B 1 76 ? -12.445 2.83 -6.18 1 82 76 GLY B N 1
ATOM 2032 C CA . GLY B 1 76 ? -13.609 1.972 -6.363 1 82 76 GLY B CA 1
ATOM 2033 C C . GLY B 1 76 ? -14.242 1.533 -5.055 1 82 76 GLY B C 1
ATOM 2034 O O . GLY B 1 76 ? -13.648 1.702 -3.986 1 82 76 GLY B O 1
ATOM 2035 N N . GLN B 1 77 ? -15.609 1.09 -5.039 1 82.44 77 GLN B N 1
ATOM 2036 C CA . GLN B 1 77 ? -16.359 0.563 -3.908 1 82.44 77 GLN B CA 1
ATOM 2037 C C . GLN B 1 77 ? -16.547 1.624 -2.826 1 82.44 77 GLN B C 1
ATOM 2039 O O . GLN B 1 77 ? -16.531 1.312 -1.634 1 82.44 77 GLN B O 1
ATOM 2044 N N . ASN B 1 78 ? -16.516 2.961 -3.254 1 93.19 78 ASN B N 1
ATOM 2045 C CA . ASN B 1 78 ? -16.719 4.086 -2.346 1 93.19 78 ASN B CA 1
ATOM 2046 C C . ASN B 1 78 ? -15.695 4.07 -1.209 1 93.19 78 ASN B C 1
ATOM 2048 O O . ASN B 1 78 ? -16.062 4.219 -0.041 1 93.19 78 ASN B O 1
ATOM 2052 N N . ALA B 1 79 ? -14.555 3.809 -1.58 1 96.81 79 ALA B N 1
ATOM 2053 C CA . ALA B 1 79 ? -13.453 3.832 -0.625 1 96.81 79 ALA B CA 1
ATOM 2054 C C . ALA B 1 79 ? -12.633 5.113 -0.765 1 96.81 79 ALA B C 1
ATOM 2056 O O . ALA B 1 79 ? -12.648 5.754 -1.819 1 96.81 79 ALA B O 1
ATOM 2057 N N . ALA B 1 80 ? -12 5.484 0.302 1 98.12 80 ALA B N 1
ATOM 2058 C CA . ALA B 1 80 ? -11.117 6.652 0.313 1 98.12 80 ALA B CA 1
ATOM 2059 C C . ALA B 1 80 ? -9.758 6.312 0.912 1 98.12 80 ALA B C 1
ATOM 2061 O O . ALA B 1 80 ? -9.664 5.488 1.823 1 98.12 80 ALA B O 1
ATOM 2062 N N . TRP B 1 81 ? -8.758 6.902 0.398 1 98.5 81 TRP B N 1
ATOM 2063 C CA . TRP B 1 81 ? -7.402 6.762 0.915 1 98.5 81 TRP B CA 1
ATOM 2064 C C . TRP B 1 81 ? -6.867 8.102 1.414 1 98.5 81 TRP B C 1
ATOM 2066 O O . TRP B 1 81 ? -6.758 9.055 0.644 1 98.5 81 TRP B O 1
ATOM 2076 N N . LEU B 1 82 ? -6.602 8.148 2.682 1 98.5 82 LEU B N 1
ATOM 2077 C CA . LEU B 1 82 ? -5.91 9.305 3.244 1 98.5 82 LEU B CA 1
ATOM 2078 C C . LEU B 1 82 ? -4.418 9.234 2.945 1 98.5 82 LEU B C 1
ATOM 2080 O O . LEU B 1 82 ? -3.686 8.469 3.572 1 98.5 82 LEU B O 1
ATOM 2084 N N . GLU B 1 83 ? -3.979 10.109 2.066 1 97.5 83 GLU B N 1
ATOM 2085 C CA . GLU B 1 83 ? -2.598 10.055 1.598 1 97.5 83 GLU B CA 1
ATOM 2086 C C . GLU B 1 83 ? -1.688 10.922 2.463 1 97.5 83 GLU B C 1
ATOM 2088 O O . GLU B 1 83 ? -0.562 10.531 2.775 1 97.5 83 GLU B O 1
ATOM 2093 N N . ASP B 1 84 ? -2.172 12.078 2.768 1 96.3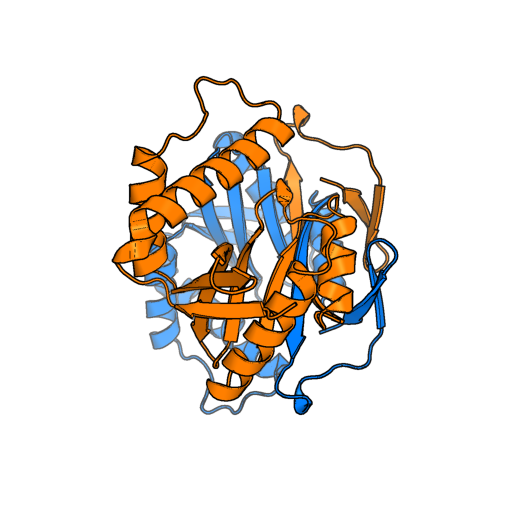8 84 ASP B N 1
ATOM 2094 C CA . ASP B 1 84 ? -1.367 12.984 3.58 1 96.38 84 ASP B CA 1
ATOM 2095 C C . ASP B 1 84 ? -2.244 13.797 4.523 1 96.38 84 ASP B C 1
ATOM 2097 O O . ASP B 1 84 ? -3.371 14.164 4.18 1 96.38 84 ASP B O 1
ATOM 2101 N N . LEU B 1 85 ? -1.747 13.961 5.66 1 96.31 85 LEU B N 1
ATOM 2102 C CA . LEU B 1 85 ? -2.24 14.922 6.648 1 96.31 85 LEU B CA 1
ATOM 2103 C C . LEU B 1 85 ? -1.124 15.852 7.105 1 96.31 85 LEU B C 1
ATOM 2105 O O . LEU B 1 85 ? -0.051 15.398 7.504 1 96.31 85 LEU B O 1
ATOM 2109 N N . TYR B 1 86 ? -1.423 17.094 6.871 1 97.06 86 TYR B N 1
ATOM 2110 C CA . TYR B 1 86 ? -0.434 18.078 7.293 1 97.06 86 TYR B CA 1
ATOM 2111 C C . TYR B 1 86 ? -1.067 19.156 8.18 1 97.06 86 TYR B C 1
ATOM 2113 O O . TYR B 1 86 ? -2.131 19.688 7.855 1 97.06 86 TYR B O 1
ATOM 2121 N N . ILE B 1 87 ? -0.502 19.375 9.328 1 96.38 87 ILE B N 1
ATOM 2122 C CA . ILE B 1 87 ? -0.792 20.5 10.203 1 96.38 87 ILE B CA 1
ATOM 2123 C C . ILE B 1 87 ? 0.481 21.312 10.438 1 96.38 87 ILE B C 1
ATOM 2125 O O . ILE B 1 87 ? 1.533 20.75 10.75 1 96.38 87 ILE B O 1
ATOM 2129 N N . SER B 1 88 ? 0.365 22.609 10.273 1 96.5 88 SER B N 1
ATOM 2130 C CA . SER B 1 88 ? 1.52 23.469 10.508 1 96.5 88 SER B CA 1
ATOM 2131 C C . SER B 1 88 ? 2.121 23.234 11.883 1 96.5 88 SER B C 1
ATOM 2133 O O . SER B 1 88 ? 1.394 23.031 12.859 1 96.5 88 SER B O 1
ATOM 2135 N N . GLU B 1 89 ? 3.412 23.344 11.945 1 93.69 89 GLU B N 1
ATOM 2136 C CA . GLU B 1 89 ? 4.16 23 13.148 1 93.69 89 GLU B CA 1
ATOM 2137 C C . GLU B 1 89 ? 3.666 23.812 14.352 1 93.69 89 GLU B C 1
ATOM 2139 O O . GLU B 1 89 ? 3.488 2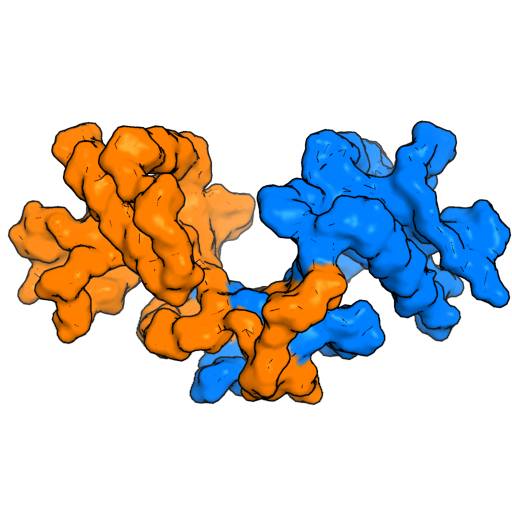3.266 15.438 1 93.69 89 GLU B O 1
ATOM 2144 N N . GLU B 1 90 ? 3.412 25.062 14.156 1 93.88 90 GLU B N 1
ATOM 2145 C CA . GLU B 1 90 ? 3.033 25.953 15.242 1 93.88 90 GLU B CA 1
ATOM 2146 C C . GLU B 1 90 ? 1.665 25.578 15.812 1 93.88 90 GLU B C 1
ATOM 2148 O O . GLU B 1 90 ? 1.29 26.047 16.891 1 93.88 90 GLU B O 1
ATOM 2153 N N . PHE B 1 91 ? 0.912 24.75 15.117 1 94.81 91 PHE B N 1
ATOM 2154 C CA . PHE B 1 91 ? -0.441 24.422 15.547 1 94.81 91 PHE B CA 1
ATOM 2155 C C . PHE B 1 91 ? -0.518 22.969 16 1 94.81 91 PHE B C 1
ATOM 2157 O O . PHE B 1 91 ? -1.604 22.453 16.297 1 94.81 91 PHE B O 1
ATOM 2164 N N . ARG B 1 92 ? 0.579 22.234 16.062 1 91.69 92 ARG B N 1
ATOM 2165 C CA . ARG B 1 92 ? 0.6 20.828 16.469 1 91.69 92 ARG B CA 1
ATOM 2166 C C . ARG B 1 92 ? 0.528 20.688 17.984 1 91.69 92 ARG B C 1
ATOM 2168 O O . ARG B 1 92 ? 0.777 21.656 18.703 1 91.69 92 ARG B O 1
ATOM 2175 N N . GLY B 1 93 ? 0.026 19.562 18.391 1 90.12 93 GLY B N 1
ATOM 2176 C CA . GLY B 1 93 ? -0.054 19.297 19.828 1 90.12 93 GLY B CA 1
ATOM 2177 C C . GLY B 1 93 ? -1.245 19.969 20.484 1 90.12 93 GLY B C 1
ATOM 2178 O O . GLY B 1 93 ? -1.322 20.031 21.719 1 90.12 93 GLY B O 1
ATOM 2179 N N . GLN B 1 94 ? -2.152 20.453 19.703 1 92.06 94 GLN B N 1
ATOM 2180 C CA . GLN B 1 94 ? -3.301 21.188 20.219 1 92.06 94 GLN B CA 1
ATOM 2181 C C . GLN B 1 94 ? -4.602 20.438 19.969 1 92.06 94 GLN B C 1
ATOM 2183 O O . GLN B 1 94 ? -5.691 20.984 20.172 1 92.06 94 GLN B O 1
ATOM 2188 N N . GLY B 1 95 ? -4.5 19.25 19.469 1 92.81 95 GLY B N 1
ATOM 2189 C CA . GLY B 1 95 ? -5.688 18.438 19.203 1 92.81 95 GLY B CA 1
ATOM 2190 C C . GLY B 1 95 ? -6.34 18.75 17.875 1 92.81 95 GLY B C 1
ATOM 2191 O O . GLY B 1 95 ? -7.406 18.219 17.562 1 92.81 95 GLY B O 1
ATOM 2192 N N . ILE B 1 96 ? -5.711 19.531 17.109 1 94.25 96 ILE B N 1
ATOM 2193 C CA . ILE B 1 96 ? -6.277 19.969 15.844 1 94.25 96 ILE B CA 1
ATOM 2194 C C . ILE B 1 96 ? -6.387 18.781 14.883 1 94.25 96 ILE B C 1
ATOM 2196 O O . ILE B 1 96 ? -7.383 18.641 14.172 1 94.25 96 ILE B O 1
ATOM 2200 N N . GLY B 1 97 ? -5.387 17.938 14.906 1 94.31 97 GLY B N 1
ATOM 2201 C CA . GLY B 1 97 ? -5.414 16.781 14.039 1 94.31 97 GLY B CA 1
ATOM 2202 C C . GLY B 1 97 ? -6.625 15.891 14.273 1 94.31 97 GLY B C 1
ATOM 2203 O O . GLY B 1 97 ? -7.309 15.508 13.32 1 94.31 97 GLY B O 1
ATOM 2204 N N . LYS B 1 98 ? -6.918 15.656 15.484 1 95.62 98 LYS B N 1
ATOM 2205 C CA . LYS B 1 98 ? -8.055 14.812 15.844 1 95.62 98 LYS B CA 1
ATOM 2206 C C . LYS B 1 98 ? -9.375 15.461 15.461 1 95.62 98 LYS B C 1
ATOM 2208 O O . LYS B 1 98 ? -10.273 14.805 14.93 1 95.62 98 LYS B O 1
ATOM 2213 N N . LYS B 1 99 ? -9.469 16.703 15.742 1 96.5 99 LYS B N 1
ATOM 2214 C CA . LYS B 1 99 ? -10.688 17.438 15.414 1 96.5 99 LYS B CA 1
ATOM 2215 C C . LYS B 1 99 ? -10.883 17.516 13.898 1 96.5 99 LYS B C 1
ATOM 2217 O O . LYS B 1 99 ? -12.008 17.438 13.406 1 96.5 99 LYS B O 1
ATOM 2222 N N . ALA B 1 100 ? -9.781 17.719 13.203 1 97.38 100 ALA B N 1
ATOM 2223 C CA . ALA B 1 100 ? -9.836 17.734 11.742 1 97.38 100 ALA B CA 1
ATOM 2224 C C . ALA B 1 100 ? -10.297 16.375 11.203 1 97.38 100 ALA B C 1
ATOM 2226 O O . ALA B 1 100 ? -11.102 16.328 10.266 1 97.38 100 ALA B O 1
ATOM 2227 N N . MET B 1 101 ? -9.828 15.336 11.82 1 97.81 101 MET B N 1
ATOM 2228 C CA . MET B 1 101 ? -10.219 13.984 11.422 1 97.81 101 MET B CA 1
ATOM 2229 C C . MET B 1 101 ? -11.719 13.766 11.633 1 97.81 101 MET B C 1
ATOM 2231 O O . MET B 1 101 ? -12.375 13.148 10.805 1 97.81 101 MET B O 1
ATOM 2235 N N . THR B 1 102 ? -12.203 14.305 12.688 1 97.44 102 THR B N 1
ATOM 2236 C CA . THR B 1 102 ? -13.633 14.203 12.953 1 97.44 102 THR B CA 1
ATOM 2237 C C . THR B 1 102 ? -14.43 14.906 11.859 1 97.44 102 THR B C 1
ATOM 2239 O O . THR B 1 102 ? -15.43 14.367 11.367 1 97.44 102 THR B O 1
ATOM 2242 N N . ALA B 1 103 ? -13.977 16.062 11.547 1 97.5 103 ALA B N 1
ATOM 2243 C CA . ALA B 1 103 ? -14.633 16.781 10.461 1 97.5 103 ALA B CA 1
ATOM 2244 C C . ALA B 1 103 ? -14.57 15.992 9.156 1 97.5 103 ALA B C 1
ATOM 2246 O O . ALA B 1 103 ? -15.539 15.961 8.391 1 97.5 103 ALA B O 1
ATOM 2247 N N . LEU B 1 104 ? -13.469 15.375 8.906 1 97.94 104 LEU B N 1
ATOM 2248 C CA . LEU B 1 104 ? -13.297 14.547 7.719 1 97.94 104 LEU B CA 1
ATOM 2249 C C . LEU B 1 104 ? -14.258 13.359 7.746 1 97.94 104 LEU B C 1
ATOM 2251 O O . LEU B 1 104 ? -14.859 13.023 6.723 1 97.94 104 LEU B O 1
ATOM 2255 N N . ASP B 1 105 ? -14.391 12.758 8.891 1 98.06 105 ASP B N 1
ATOM 2256 C CA . ASP B 1 105 ? -15.312 11.633 9.055 1 98.06 105 ASP B CA 1
ATOM 2257 C C . ASP B 1 105 ? -16.734 12.023 8.656 1 98.06 105 ASP B C 1
ATOM 2259 O O . ASP B 1 105 ? -17.406 11.281 7.945 1 98.06 105 ASP B O 1
ATOM 2263 N N . ASN B 1 106 ? -17.125 13.156 9.133 1 97.81 106 ASN B N 1
ATOM 2264 C CA . ASN B 1 106 ? -18.453 13.641 8.797 1 97.81 106 ASN B CA 1
ATOM 2265 C C . ASN B 1 106 ? -18.625 13.797 7.285 1 97.81 106 ASN B C 1
ATOM 2267 O O . ASN B 1 106 ? -19.656 13.414 6.734 1 97.81 106 ASN B O 1
ATOM 2271 N N . LEU B 1 107 ? -17.641 14.32 6.691 1 97.19 107 LEU B N 1
ATOM 2272 C CA . LEU B 1 107 ? -17.672 14.508 5.242 1 97.19 107 LEU B CA 1
ATOM 2273 C C . LEU B 1 107 ? -17.734 13.164 4.523 1 97.19 107 LEU B C 1
ATOM 2275 O O . LEU B 1 107 ? -18.453 13.016 3.543 1 97.19 107 LEU B O 1
ATOM 2279 N N . MET B 1 108 ? -16.938 12.188 4.949 1 97.5 108 MET B N 1
ATOM 2280 C CA . MET B 1 108 ? -16.922 10.859 4.348 1 97.5 108 MET B CA 1
ATOM 2281 C C . MET B 1 108 ? -18.297 10.195 4.469 1 97.5 108 MET B C 1
ATOM 2283 O O . MET B 1 108 ? -18.75 9.539 3.531 1 97.5 108 MET B O 1
ATOM 2287 N N . GLU B 1 109 ? -18.875 10.344 5.594 1 97.06 109 GLU B N 1
ATOM 2288 C CA . GLU B 1 109 ? -20.203 9.789 5.801 1 97.06 109 GLU B CA 1
ATOM 2289 C C . GLU B 1 109 ? -21.219 10.43 4.867 1 97.06 109 GLU B C 1
ATOM 2291 O O . GLU B 1 109 ? -22.062 9.734 4.277 1 97.06 109 GLU B O 1
ATOM 2296 N N . GLU B 1 110 ? -21.156 11.719 4.738 1 96.5 110 GLU B N 1
ATOM 2297 C CA . GLU B 1 110 ? -22.031 12.445 3.834 1 96.5 110 GLU B CA 1
ATOM 2298 C C . GLU B 1 110 ? -21.875 11.969 2.395 1 96.5 110 GLU B C 1
ATOM 2300 O O . GLU B 1 110 ? -22.859 11.875 1.65 1 96.5 110 GLU B O 1
ATOM 2305 N N . LYS B 1 111 ? -20.656 11.594 2.029 1 95.88 111 LYS B N 1
ATOM 2306 C CA . LYS B 1 111 ? -20.344 11.133 0.681 1 95.88 111 LYS B CA 1
ATOM 2307 C C . LYS B 1 111 ? -20.641 9.648 0.52 1 95.88 111 LYS B C 1
ATOM 2309 O O . LYS B 1 111 ? -20.3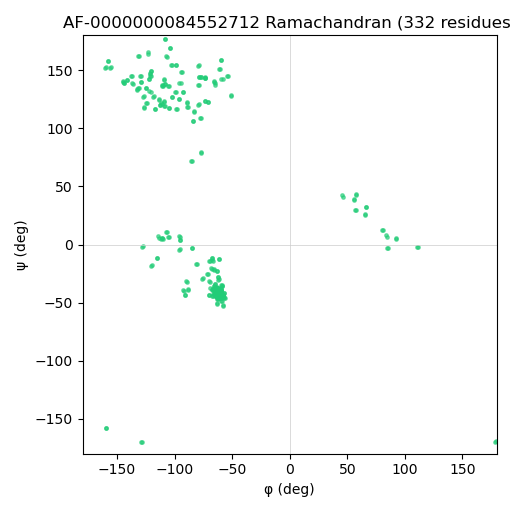91 9.07 -0.545 1 95.88 111 LYS B O 1
ATOM 2314 N N . LYS B 1 112 ? -21.047 9.039 1.596 1 96.56 112 LYS B N 1
ATOM 2315 C CA . LYS B 1 112 ? -21.406 7.629 1.605 1 96.56 112 LYS B CA 1
ATOM 2316 C C . LYS B 1 112 ? -20.172 6.75 1.342 1 96.56 112 LYS B C 1
ATOM 2318 O O . LYS B 1 112 ? -20.266 5.742 0.635 1 96.56 112 LYS B O 1
ATOM 2323 N N . ILE B 1 113 ? -19.094 7.25 1.794 1 97.5 113 ILE B N 1
ATOM 2324 C CA . ILE B 1 113 ? -17.891 6.434 1.76 1 97.5 113 ILE B CA 1
ATOM 2325 C C . ILE B 1 113 ? -18.047 5.238 2.697 1 97.5 113 ILE B C 1
ATOM 2327 O O . ILE B 1 113 ? -18.562 5.375 3.809 1 97.5 113 ILE B O 1
ATOM 2331 N N . THR B 1 114 ? -17.531 4.023 2.232 1 97.19 114 THR B N 1
ATOM 2332 C CA . THR B 1 114 ? -17.688 2.801 3.016 1 97.19 114 THR B CA 1
ATOM 2333 C C . THR B 1 114 ? -16.531 2.635 3.994 1 97.19 114 THR B C 1
ATOM 2335 O O . THR B 1 114 ? -16.719 2.186 5.125 1 97.19 114 THR B O 1
ATOM 2338 N N . ALA B 1 115 ? -15.359 2.992 3.5 1 97.81 115 ALA B N 1
ATOM 2339 C CA . ALA B 1 115 ? -14.156 2.826 4.32 1 97.81 115 ALA B CA 1
ATOM 2340 C C . ALA B 1 115 ? -13.062 3.789 3.885 1 97.81 115 ALA B C 1
ATOM 2342 O O . ALA B 1 115 ? -13.031 4.234 2.734 1 97.81 115 ALA B O 1
ATOM 2343 N N . MET B 1 116 ? -12.25 4.098 4.844 1 98.38 116 MET B N 1
ATOM 2344 C CA . MET B 1 116 ? -11.062 4.902 4.594 1 98.38 116 MET B CA 1
ATOM 2345 C C . MET B 1 116 ? -9.805 4.156 5.023 1 98.38 116 MET B C 1
ATOM 2347 O O . MET B 1 116 ? -9.797 3.469 6.047 1 98.38 116 MET B O 1
ATOM 2351 N N . PHE B 1 117 ? -8.773 4.336 4.227 1 98.5 117 PHE B N 1
ATOM 2352 C CA . PHE B 1 117 ? -7.504 3.652 4.473 1 98.5 117 PHE B CA 1
ATOM 2353 C C . PHE B 1 117 ? -6.379 4.656 4.68 1 98.5 117 PHE B C 1
ATOM 2355 O O . PHE B 1 117 ? -6.406 5.754 4.121 1 98.5 117 PHE B O 1
ATOM 2362 N N . VAL B 1 118 ? -5.398 4.297 5.469 1 98.25 118 VAL B N 1
ATOM 2363 C CA . VAL B 1 118 ? -4.172 5.07 5.617 1 98.25 118 VAL B CA 1
ATOM 2364 C C . VAL B 1 118 ? -2.977 4.125 5.73 1 98.25 118 VAL B C 1
ATOM 2366 O O . VAL B 1 118 ? -3.072 3.066 6.359 1 98.25 118 VAL B O 1
ATOM 2369 N N . SER B 1 119 ? -1.917 4.492 5.137 1 97.94 119 SER B N 1
ATOM 2370 C CA . SER B 1 119 ? -0.664 3.75 5.23 1 97.94 119 SER B CA 1
ATOM 2371 C C . SER B 1 119 ? 0.334 4.461 6.137 1 97.94 119 SER B C 1
ATOM 2373 O O . SER B 1 119 ? 0.492 5.68 6.059 1 97.94 119 SER B O 1
ATOM 2375 N N . VAL B 1 120 ? 1.002 3.713 6.984 1 95.94 120 VAL B N 1
ATOM 2376 C CA . VAL B 1 120 ? 1.929 4.277 7.961 1 95.94 120 VAL B CA 1
ATOM 2377 C C . VAL B 1 120 ? 3.201 3.436 8.008 1 95.94 120 VAL B C 1
ATOM 2379 O O . VAL B 1 120 ? 3.141 2.203 7.984 1 95.94 120 VAL B O 1
ATOM 2382 N N . ILE B 1 121 ? 4.285 4.113 8.086 1 93.88 121 ILE B N 1
ATOM 2383 C CA . ILE B 1 121 ? 5.535 3.391 8.297 1 93.88 121 ILE B CA 1
ATOM 2384 C C . ILE B 1 121 ? 5.605 2.887 9.734 1 93.88 121 ILE B C 1
ATOM 2386 O O . ILE B 1 121 ? 5.148 3.566 10.664 1 93.88 121 ILE B O 1
ATOM 2390 N N . PRO B 1 122 ? 6.164 1.715 9.914 1 94.12 122 PRO B N 1
ATOM 2391 C CA . PRO B 1 122 ? 6.102 1.069 11.234 1 94.12 122 PRO B CA 1
ATOM 2392 C C . PRO B 1 122 ? 6.824 1.866 12.312 1 94.12 122 PRO B C 1
ATOM 2394 O O . PRO B 1 122 ? 6.527 1.712 13.5 1 94.12 122 PRO B O 1
ATOM 2397 N N . ARG B 1 123 ? 7.746 2.705 12.023 1 90.19 123 ARG B N 1
ATOM 2398 C CA . ARG B 1 123 ? 8.516 3.449 13.016 1 90.19 123 ARG B CA 1
ATOM 2399 C C . ARG B 1 123 ? 7.742 4.664 13.516 1 90.19 123 ARG B C 1
ATOM 2401 O O . ARG B 1 123 ? 8.125 5.281 14.508 1 90.19 123 ARG B O 1
ATOM 2408 N N . ASN B 1 124 ? 6.758 5.039 12.805 1 90.25 124 ASN B N 1
ATOM 2409 C CA . ASN B 1 124 ? 5.973 6.215 13.18 1 90.25 124 ASN B CA 1
ATOM 2410 C C . ASN B 1 124 ? 4.875 5.859 14.18 1 90.25 124 ASN B C 1
ATOM 2412 O O . ASN B 1 124 ? 3.688 5.977 13.867 1 90.25 124 ASN B O 1
ATOM 2416 N N . ILE B 1 125 ? 5.273 5.59 15.375 1 92.69 125 ILE B N 1
ATOM 2417 C CA . ILE B 1 125 ? 4.391 5.098 16.422 1 92.69 125 ILE B CA 1
ATOM 2418 C C . ILE B 1 125 ? 3.355 6.164 16.781 1 92.69 125 ILE B C 1
ATOM 2420 O O . ILE B 1 125 ? 2.193 5.848 17.047 1 92.69 125 ILE B O 1
ATOM 2424 N N . ALA B 1 126 ? 3.793 7.391 16.75 1 89.69 126 ALA B N 1
ATOM 2425 C CA . ALA B 1 126 ? 2.896 8.5 17.078 1 89.69 126 ALA B CA 1
ATOM 2426 C C . ALA B 1 126 ? 1.731 8.555 16.094 1 89.69 126 ALA B C 1
ATOM 2428 O O . ALA B 1 126 ? 0.584 8.773 16.484 1 89.69 126 ALA B O 1
ATOM 2429 N N . ALA B 1 127 ? 2.053 8.375 14.812 1 92.38 127 ALA B N 1
ATOM 2430 C CA . ALA B 1 127 ? 1.003 8.383 13.797 1 92.38 127 ALA B CA 1
ATOM 2431 C C . ALA B 1 127 ? 0.064 7.195 13.969 1 92.38 127 ALA B C 1
ATOM 2433 O O . ALA B 1 127 ? -1.156 7.336 13.859 1 92.38 127 ALA B O 1
ATOM 2434 N N . ILE B 1 128 ? 0.587 6.047 14.234 1 95.44 128 ILE B N 1
ATOM 2435 C CA . ILE B 1 128 ? -0.214 4.844 14.43 1 95.44 128 ILE B CA 1
ATOM 2436 C C . ILE B 1 128 ? -1.203 5.059 15.57 1 95.44 128 ILE B C 1
ATOM 2438 O O . ILE B 1 128 ? -2.391 4.754 15.438 1 95.44 128 ILE B O 1
ATOM 2442 N N . LYS B 1 129 ? -0.75 5.645 16.641 1 94.31 129 LYS B N 1
ATOM 2443 C CA . LYS B 1 129 ? -1.605 5.949 17.797 1 94.31 129 LYS B CA 1
ATOM 2444 C C . LYS B 1 129 ? -2.705 6.934 17.406 1 94.31 129 LYS B C 1
ATOM 2446 O O . LYS B 1 129 ? -3.871 6.738 17.75 1 94.31 129 LYS B O 1
ATOM 2451 N N . LEU B 1 130 ? -2.303 7.945 16.719 1 92.81 130 LEU B N 1
ATOM 2452 C CA . LEU B 1 130 ? -3.26 8.961 16.297 1 92.81 130 LEU B CA 1
ATOM 2453 C C . LEU B 1 130 ? -4.375 8.344 15.453 1 92.81 130 LEU B C 1
ATOM 2455 O O . LEU B 1 130 ? -5.559 8.547 15.734 1 92.81 130 LEU B O 1
ATOM 2459 N N . TYR B 1 131 ? -3.973 7.59 14.422 1 97.19 131 TYR B N 1
ATOM 2460 C CA . TYR B 1 131 ? -4.957 7.031 13.5 1 97.19 131 TYR B CA 1
ATOM 2461 C C . TYR B 1 131 ? -5.836 6.004 14.195 1 97.19 131 TYR B C 1
ATOM 2463 O O . TYR B 1 131 ? -7.043 5.945 13.953 1 97.19 131 TYR B O 1
ATOM 2471 N N . ARG B 1 132 ? -5.223 5.242 15.062 1 96.81 132 ARG B N 1
ATOM 2472 C CA . ARG B 1 132 ? -6.02 4.305 15.852 1 96.81 132 ARG B CA 1
ATOM 2473 C C . ARG B 1 132 ? -7.07 5.039 16.672 1 96.81 132 ARG B C 1
ATOM 2475 O O . ARG B 1 132 ? -8.242 4.66 16.672 1 96.81 132 ARG B O 1
ATOM 2482 N N . ASP B 1 133 ? -6.672 6.121 17.328 1 95.75 133 ASP B N 1
ATOM 2483 C CA . ASP B 1 133 ? -7.574 6.914 18.172 1 95.75 133 ASP B CA 1
ATOM 2484 C C . ASP B 1 133 ? -8.656 7.582 17.312 1 95.75 133 ASP B C 1
ATOM 2486 O O . ASP B 1 133 ? -9.719 7.938 17.828 1 95.75 133 ASP B O 1
ATOM 2490 N N . CYS B 1 134 ? -8.367 7.703 16.062 1 97.06 134 CYS B N 1
ATOM 2491 C CA . CYS B 1 134 ? -9.305 8.359 15.172 1 97.06 134 CYS B CA 1
ATOM 2492 C C . CYS B 1 134 ? -10.203 7.344 14.477 1 97.06 134 CYS B C 1
ATOM 2494 O O . CYS B 1 134 ? -10.93 7.684 13.539 1 97.06 134 CYS B O 1
ATOM 2496 N N . GLY B 1 135 ? -10.094 6.117 14.797 1 97.31 135 GLY B N 1
ATOM 2497 C CA . GLY B 1 135 ? -11.062 5.145 14.328 1 97.31 135 GLY B CA 1
ATOM 2498 C C . GLY B 1 135 ? -10.492 4.168 13.32 1 97.31 135 GLY B C 1
ATOM 2499 O O . GLY B 1 135 ? -11.195 3.271 12.844 1 97.31 135 GLY B O 1
ATOM 2500 N N . PHE B 1 136 ? -9.242 4.328 12.961 1 98.25 136 PHE B N 1
ATOM 2501 C CA . PHE B 1 136 ? -8.586 3.34 12.117 1 98.25 136 PHE B CA 1
ATOM 2502 C C . PHE B 1 136 ? -8.195 2.109 12.922 1 98.25 136 PHE B C 1
ATOM 2504 O O . PHE B 1 136 ? -7.008 1.877 13.172 1 98.25 136 PHE B O 1
ATOM 2511 N N . ASP B 1 137 ? -9.109 1.271 13.164 1 97.56 137 ASP B N 1
ATOM 2512 C CA . ASP B 1 137 ? -8.891 0.236 14.172 1 97.56 137 ASP B CA 1
ATOM 2513 C C . ASP B 1 137 ? -8.781 -1.144 13.523 1 97.56 137 ASP B C 1
ATOM 2515 O O . ASP B 1 137 ? -8.758 -2.16 14.227 1 97.56 137 ASP B O 1
ATOM 2519 N N . HIS B 1 138 ? -8.773 -1.249 12.195 1 98.06 138 HIS B N 1
ATOM 2520 C CA . HIS B 1 138 ? -8.547 -2.5 11.477 1 98.06 138 HIS B CA 1
ATOM 2521 C C . HIS B 1 138 ? -7.203 -2.488 10.758 1 98.06 138 HIS B C 1
ATOM 2523 O O . HIS B 1 138 ? -6.809 -1.47 10.188 1 98.06 138 HIS B O 1
ATOM 2529 N N . LEU B 1 139 ? -6.465 -3.572 10.82 1 97.81 139 LEU B N 1
ATOM 2530 C CA . LEU B 1 139 ? -5.324 -3.816 9.945 1 97.81 139 LEU B CA 1
ATOM 2531 C C . LEU B 1 139 ? -5.777 -4.383 8.602 1 97.81 139 LEU B C 1
ATOM 2533 O O . LEU B 1 139 ? -6.285 -5.504 8.539 1 97.81 139 LEU B O 1
ATOM 2537 N N . ASN B 1 140 ? -5.551 -3.588 7.609 1 97.19 140 ASN B N 1
ATOM 2538 C CA . ASN B 1 140 ? -6.043 -3.994 6.297 1 97.19 140 ASN B CA 1
ATOM 2539 C C . ASN B 1 140 ? -4.992 -4.781 5.523 1 97.19 140 ASN B C 1
ATOM 2541 O O . ASN B 1 140 ? -5.32 -5.727 4.801 1 97.19 140 ASN B O 1
ATOM 2545 N N . MET B 1 141 ? -3.799 -4.344 5.641 1 97.31 141 MET B N 1
ATOM 2546 C CA . MET B 1 141 ? -2.717 -4.906 4.836 1 97.31 141 MET B CA 1
ATOM 2547 C C . MET B 1 141 ? -1.36 -4.617 5.469 1 97.31 141 MET B C 1
ATOM 2549 O O . MET B 1 141 ? -1.208 -3.637 6.199 1 97.31 141 MET B O 1
ATOM 2553 N N . ILE B 1 142 ? -0.392 -5.516 5.191 1 97.62 142 ILE B N 1
ATOM 2554 C CA . ILE B 1 142 ? 1.001 -5.215 5.504 1 97.62 142 ILE B CA 1
ATOM 2555 C C . ILE B 1 142 ? 1.842 -5.281 4.23 1 97.62 142 ILE B C 1
ATOM 2557 O O . ILE B 1 142 ? 1.541 -6.055 3.32 1 97.62 142 ILE B O 1
ATOM 2561 N N . GLU B 1 143 ? 2.793 -4.461 4.23 1 98.25 143 GLU B N 1
ATOM 2562 C CA . GLU B 1 143 ? 3.76 -4.512 3.139 1 98.25 143 GLU B CA 1
ATOM 2563 C C . GLU B 1 143 ? 5.121 -4.996 3.629 1 98.25 143 GLU B C 1
ATOM 2565 O O . GLU B 1 143 ? 5.699 -4.41 4.547 1 98.25 143 GLU B O 1
ATOM 2570 N N . LEU B 1 144 ? 5.555 -6.051 3.051 1 98.38 144 LEU B N 1
ATOM 2571 C CA . LEU B 1 144 ? 6.863 -6.617 3.369 1 98.38 144 LEU B CA 1
ATOM 2572 C C . LEU B 1 144 ? 7.902 -6.203 2.336 1 98.38 144 LEU B C 1
ATOM 2574 O O . LEU B 1 144 ? 7.559 -5.871 1.198 1 98.38 144 LEU B O 1
ATOM 2578 N N . ARG B 1 145 ? 9.125 -6.203 2.801 1 98.06 145 ARG B N 1
ATOM 2579 C CA . ARG B 1 145 ? 10.234 -5.703 1.992 1 98.06 145 ARG B CA 1
ATOM 2580 C C . ARG B 1 145 ? 11.414 -6.668 2.021 1 98.06 145 ARG B C 1
ATOM 2582 O O . ARG B 1 145 ? 11.75 -7.215 3.074 1 98.06 145 ARG B O 1
ATOM 2589 N N . LYS B 1 146 ? 11.961 -6.941 0.868 1 98.06 146 LYS B N 1
ATOM 2590 C CA . LYS B 1 146 ? 13.211 -7.676 0.688 1 98.06 146 LYS B CA 1
ATOM 2591 C C . LYS B 1 146 ? 14.297 -6.777 0.096 1 98.06 146 LYS B C 1
ATOM 2593 O O . LYS B 1 146 ? 14.109 -6.184 -0.967 1 98.06 146 LYS B O 1
ATOM 2598 N N . ASN B 1 147 ? 15.422 -6.711 0.794 1 97.56 147 ASN B N 1
ATOM 2599 C CA . ASN B 1 147 ? 16.531 -5.887 0.322 1 97.56 147 ASN B CA 1
ATOM 2600 C C . ASN B 1 147 ? 17.547 -6.715 -0.451 1 97.56 147 ASN B C 1
ATOM 2602 O O . ASN B 1 147 ? 18.031 -7.734 0.044 1 97.56 147 ASN B O 1
ATOM 2606 N N . TYR B 1 148 ? 17.812 -6.258 -1.664 1 97.12 148 TYR B N 1
ATOM 2607 C CA . TYR B 1 148 ? 18.938 -6.836 -2.4 1 97.12 148 TYR B CA 1
ATOM 2608 C C . TYR B 1 148 ? 20.234 -6.078 -2.115 1 97.12 148 TYR B C 1
ATOM 2610 O O . TYR B 1 148 ? 21.312 -6.648 -2.189 1 97.12 148 TYR B O 1
ATOM 2618 N N . ASP B 1 149 ? 20.109 -4.801 -1.869 1 94.81 149 ASP B N 1
ATOM 2619 C CA . ASP B 1 149 ? 21.188 -3.996 -1.302 1 94.81 149 ASP B CA 1
ATOM 2620 C C . ASP B 1 149 ? 21.219 -4.117 0.22 1 94.81 149 ASP B C 1
ATOM 2622 O O . ASP B 1 149 ? 20.453 -3.455 0.918 1 94.81 149 ASP B O 1
ATOM 2626 N N . LYS B 1 150 ? 22.156 -4.809 0.718 1 92.56 150 LYS B N 1
ATOM 2627 C CA . LYS B 1 150 ? 22.203 -5.188 2.129 1 92.56 150 LYS B CA 1
ATOM 2628 C C . LYS B 1 150 ? 22.469 -3.973 3.016 1 92.56 150 LYS B C 1
ATOM 2630 O O . LYS B 1 150 ? 22.234 -4.023 4.227 1 92.56 150 LYS B O 1
ATOM 2635 N N . ARG B 1 151 ? 22.906 -2.844 2.457 1 92.56 151 ARG B N 1
ATOM 2636 C CA . ARG B 1 151 ? 23.125 -1.612 3.213 1 92.56 151 ARG B CA 1
ATOM 2637 C C . ARG B 1 151 ? 21.797 -1.039 3.709 1 92.56 151 ARG B C 1
ATOM 2639 O O . ARG B 1 151 ? 21.781 -0.214 4.625 1 92.56 151 ARG B O 1
ATOM 2646 N N . LEU B 1 152 ? 20.75 -1.558 3.217 1 93.62 152 LEU B N 1
ATOM 2647 C CA . LEU B 1 152 ? 19.438 -1.048 3.561 1 93.62 152 LEU B CA 1
ATOM 2648 C C . LEU B 1 152 ? 18.812 -1.867 4.688 1 93.62 152 LEU B C 1
ATOM 2650 O O . LEU B 1 152 ? 17.734 -1.521 5.195 1 93.62 152 LEU B O 1
ATOM 2654 N N . ASN B 1 153 ? 19.469 -2.906 5.082 1 95.06 153 ASN B N 1
ATOM 2655 C CA . ASN B 1 153 ? 18.938 -3.748 6.148 1 95.06 153 ASN B CA 1
ATOM 2656 C C . ASN B 1 153 ? 18.859 -2.99 7.473 1 95.06 153 ASN B C 1
ATOM 2658 O O . ASN B 1 153 ? 19.734 -2.18 7.785 1 95.06 153 ASN B O 1
ATOM 2662 N N . LYS B 1 154 ? 17.75 -3.211 8.141 1 94.5 154 LYS B N 1
ATOM 2663 C CA . LYS B 1 154 ? 17.578 -2.666 9.484 1 94.5 154 LYS B CA 1
ATOM 2664 C C . LYS B 1 154 ? 17.75 -3.746 10.547 1 94.5 154 LYS B C 1
ATOM 2666 O O . LYS B 1 154 ? 17.844 -4.934 10.227 1 94.5 154 LYS B O 1
ATOM 2671 N N . SER B 1 155 ? 17.844 -3.344 11.844 1 93.38 155 SER B N 1
ATOM 2672 C CA . SER B 1 155 ? 18.141 -4.32 12.891 1 93.38 155 SER B CA 1
ATOM 2673 C C . SER B 1 155 ? 17.031 -4.391 13.93 1 93.38 155 SER B C 1
ATOM 2675 O O . SER B 1 155 ? 16.969 -5.344 14.703 1 93.38 155 SER B O 1
ATOM 2677 N N . GLU B 1 156 ? 16.203 -3.344 13.938 1 93.81 156 GLU B N 1
ATOM 2678 C CA . GLU B 1 156 ? 15.141 -3.342 14.938 1 93.81 156 GLU B CA 1
ATOM 2679 C C . GLU B 1 156 ? 14.07 -4.383 14.617 1 93.81 156 GLU B C 1
ATOM 2681 O O . GLU B 1 156 ? 13.43 -4.316 13.562 1 93.81 156 GLU B O 1
ATOM 2686 N N . GLU B 1 157 ? 13.836 -5.293 15.555 1 93.94 157 GLU B N 1
ATOM 2687 C CA . GLU B 1 157 ? 12.914 -6.398 15.32 1 93.94 157 GLU B CA 1
ATOM 2688 C C . GLU B 1 157 ? 11.516 -6.062 15.828 1 93.94 157 GLU B C 1
ATOM 2690 O O . GLU B 1 157 ? 11.359 -5.27 16.766 1 93.94 157 GLU B O 1
ATOM 2695 N N . VAL B 1 158 ? 10.57 -6.625 15.133 1 92.56 158 VAL B N 1
ATOM 2696 C CA . VAL B 1 158 ? 9.172 -6.48 15.547 1 92.56 158 VAL B CA 1
ATOM 2697 C C . VAL B 1 158 ? 8.414 -7.777 15.258 1 92.56 158 VAL B C 1
ATOM 2699 O O . VAL B 1 158 ? 8.648 -8.422 14.234 1 92.56 158 VAL B O 1
ATOM 2702 N N . ASP B 1 159 ? 7.582 -8.133 16.203 1 91.38 159 ASP B N 1
ATOM 2703 C CA . ASP B 1 159 ? 6.695 -9.281 15.992 1 91.38 159 ASP B CA 1
ATOM 2704 C C . ASP B 1 159 ? 5.383 -8.852 15.344 1 91.38 159 ASP B C 1
ATOM 2706 O O . ASP B 1 159 ? 4.664 -8 15.883 1 91.38 159 ASP B O 1
ATOM 2710 N N . ILE B 1 160 ? 5.145 -9.375 14.188 1 90.44 160 ILE B N 1
ATOM 2711 C CA . ILE B 1 160 ? 3.926 -9.07 13.445 1 90.44 160 ILE B CA 1
ATOM 2712 C C . ILE B 1 160 ? 3.223 -10.367 13.055 1 90.44 160 ILE B C 1
ATOM 2714 O O . ILE B 1 160 ? 3.787 -11.188 12.328 1 90.44 160 ILE B O 1
ATOM 2718 N N . LEU B 1 161 ? 1.985 -10.594 13.523 1 92.69 161 LEU B N 1
ATOM 2719 C CA . LEU B 1 161 ? 1.143 -11.711 13.133 1 92.69 161 LEU B CA 1
ATOM 2720 C C . LEU B 1 161 ? 1.846 -13.039 13.398 1 92.69 161 LEU B C 1
ATOM 2722 O O . LEU B 1 161 ? 1.729 -13.977 12.602 1 92.69 161 LEU B O 1
ATOM 2726 N N . GLY B 1 162 ? 2.736 -13.086 14.422 1 91.31 162 GLY B N 1
ATOM 2727 C CA . GLY B 1 162 ? 3.395 -14.32 14.828 1 91.31 162 GLY B CA 1
ATOM 2728 C C . GLY B 1 162 ? 4.73 -14.531 14.141 1 91.31 162 GLY B C 1
ATOM 2729 O O . GLY B 1 162 ? 5.359 -15.578 14.305 1 91.31 162 GLY B O 1
ATOM 2730 N N . PHE B 1 163 ? 5.176 -13.539 13.375 1 94.56 163 PHE B N 1
ATOM 2731 C CA . PHE B 1 163 ? 6.445 -13.617 12.664 1 94.56 163 PHE B CA 1
ATOM 2732 C C . PHE B 1 163 ? 7.379 -12.492 13.086 1 94.56 163 PHE B C 1
ATOM 2734 O O . PHE B 1 163 ? 6.926 -11.375 13.367 1 94.56 163 PHE B O 1
ATOM 2741 N N . GLN B 1 164 ? 8.641 -12.773 13.125 1 94.44 164 GLN B N 1
ATOM 2742 C CA . GLN B 1 164 ? 9.641 -11.75 13.414 1 94.44 164 GLN B CA 1
ATOM 2743 C C . GLN B 1 164 ? 10.109 -11.062 12.133 1 94.44 164 GLN B C 1
ATOM 2745 O O . GLN B 1 164 ? 10.539 -11.727 11.188 1 94.44 164 GLN B O 1
ATOM 2750 N N . PHE B 1 165 ? 9.938 -9.789 12.094 1 96.75 165 PHE B N 1
ATOM 2751 C CA . PHE B 1 165 ? 10.43 -8.953 11.008 1 96.75 165 PHE B CA 1
ATOM 2752 C C . PHE B 1 165 ? 11.344 -7.855 11.547 1 96.75 165 PHE B C 1
ATOM 2754 O O . PHE B 1 165 ? 11.438 -7.652 12.758 1 96.75 165 PHE B O 1
ATOM 2761 N N . LYS B 1 166 ? 12.055 -7.293 10.625 1 96 166 LYS B N 1
ATOM 2762 C CA . LYS B 1 166 ? 12.773 -6.059 10.938 1 96 166 LYS B CA 1
ATOM 2763 C C . LYS B 1 166 ? 11.953 -4.836 10.539 1 96 166 LYS B C 1
ATOM 2765 O O . LYS B 1 166 ? 11.289 -4.832 9.5 1 96 166 LYS B O 1
ATOM 2770 N N . LYS B 1 167 ? 12 -3.812 11.445 1 92.31 167 LYS B N 1
ATOM 2771 C CA . LYS B 1 167 ? 11.305 -2.568 11.141 1 92.31 167 LYS B CA 1
ATOM 2772 C C . LYS B 1 167 ? 12.109 -1.7 10.18 1 92.31 167 LYS B C 1
ATOM 2774 O O . LYS B 1 167 ? 13.242 -1.313 10.484 1 92.31 167 LYS B O 1
ATOM 2779 N N . TYR B 1 168 ? 11.492 -1.47 9.133 1 90.06 168 TYR B N 1
ATOM 2780 C CA . TYR B 1 168 ? 12.18 -0.582 8.203 1 90.06 168 TYR B CA 1
ATOM 2781 C C . TYR B 1 168 ? 11.797 0.873 8.453 1 90.06 168 TYR B C 1
ATOM 2783 O O . TYR B 1 168 ? 10.633 1.179 8.727 1 90.06 168 TYR B O 1
#

Nearest PDB structures (foldseek):
  1y9k-assembly3_C  TM=6.696E-01  e=5.590E-07  Bacillus cereus ATCC 14579
  1yvk-assembly1_D  TM=6.831E-01  e=2.154E-06  Bacillus subtilis subsp. subtilis str. 168
  8iyo-assembly3_C  TM=6.265E-01  e=3.112E-06  Helicobacter pylori 26695
  3pp9-assembly2_B  TM=6.128E-01  e=4.496E-06  Bacillus anthracis str. Ames
  2ozh-assembly1_A-2  TM=5.881E-01  e=8.533E-05  Xanthomonas campestris pv. campestris

Sequence (336 aa):
MNITIKQLQKELFIDTAKMITELMNYHRKLNNAPKEFWTDDEESIETLKEWQATGTIYNVFKDEETVGFFYIRFGGQNAAWLEDLYISEEFRGQGIGKKAMTALDNLMEEKKITAMFVSVIPRNIAAIKLYRDCGFDHLNMIELRKNYDKRLNKSEEVDILGFQFKKYMNITIKQLQKELFIDTAKMITELMNYHRKLNNAPKEFWTDDEESIETLKEWQATGTIYNVFKDEETVGFFYIRFGGQNAAWLEDLYISEEFRGQGIGKKAMTALDNLMEEKKITAMFVSVIPRNIAAIKLYRDCGFDHLNMIELRKNYDKRLNKSEEVDILGFQFKKY

pLDDT: mean 94.89, std 4.3, range [78.38, 98.75]

Secondary structure (DSSP, 8-state):
--EEEEE--GGGHHHHHHHHHHHHHHHHHHTT--GGG---HHHHHHHHHHHHHHSEEEEEEETTEEEEEEEEEEETTTEEEEEEEEE-GGGTTSSHHHHHHHHHHHHHHHTT--EEEEEE-TT-HHHHHHHHHTT--EEEEEEEEEESSGGG----EEEETTEEEEE-/--EEEEE--GGGHHHHHHHHHHHHHHHHHHTT--GGG---HHHHHHHHHHHHHHSEEEEEEETTEEEEEEEEEEETTTEEEEEEEEE-GGGTTSSHHHHHHHHHHHHHHHTT--EEEEEE-TT-HHHHHHHHHTT--EEEEEEEEEESSGGG----EEEETTEEEEE-

Radius of gyration: 21.92 Å; Cα contacts (8 Å, |Δi|>4): 582; chains: 2; bounding box: 45×62×48 Å

Solvent-accessible surface area (backbone atoms only — not comparable to full-atom values): 17997 Å² total; per-residue (Å²): 139,55,60,47,68,44,69,67,48,79,92,46,46,66,63,51,14,46,50,45,19,53,51,54,35,51,55,36,56,76,67,67,51,62,73,90,72,52,60,44,54,69,58,19,44,53,49,48,53,52,44,54,74,66,31,46,43,30,33,28,24,51,76,86,38,81,45,34,34,36,37,35,33,72,51,76,87,40,26,36,35,52,74,44,79,48,64,43,74,94,58,58,95,66,57,49,69,61,47,44,47,50,46,48,51,53,51,38,53,75,69,58,33,36,33,39,32,37,72,44,48,64,76,46,55,68,57,53,50,50,42,38,76,70,49,32,42,24,38,46,32,36,28,31,27,24,66,66,42,70,88,70,64,58,79,50,71,43,64,48,92,91,40,80,26,20,47,79,138,55,60,47,69,42,70,68,47,78,90,45,46,65,62,50,14,46,50,45,21,52,53,53,36,51,54,36,56,75,67,68,51,62,72,90,71,54,60,46,54,69,57,20,44,54,50,49,52,51,45,53,75,66,30,47,44,31,33,28,26,51,76,85,36,80,45,36,37,35,36,34,33,71,49,78,88,41,27,35,35,51,74,45,78,45,65,42,75,92,58,55,94,68,57,50,67,61,46,46,48,50,46,47,50,54,51,37,54,75,69,58,34,36,32,38,32,38,73,44,48,64,76,46,56,69,57,53,52,51,42,38,76,70,50,31,42,25,37,46,33,37,28,32,26,24,66,67,42,69,88,70,63,59,79,49,71,41,64,48,91,92,39,80,26,20,48,79